Protein AF-K1RTL3-F1 (afdb_monomer)

Radius of gyration: 21.43 Å; Cα contacts (8 Å, |Δi|>4): 142; chains: 1; bounding box: 49×54×51 Å

Sequence (188 aa):
AVYAKKYGVEYDVSFSEQKPSTDTVAADMENKPFRDKGKLLFRPGGHGALIENLNDLDADVIFIKNIDNVVPDRLKEDTVTYKKLIAGVLVTLQKQVFEYLELLDGGKYTHAQLEEIIRFLQQTLCCRKLDIKDLEDADLVIYLRKKLNRPMRVCGMVKNVGEPGGGPFLAYNADGTVSLLNFGKFSD

Nearest PDB structures (foldseek):
  9bht-assembly1_B  TM=3.283E-01  e=6.687E+00  Ciona intestinalis

Solvent-accessible surface area (backbone atoms only — not comparable to full-atom values): 11930 Å² total; per-residue (Å²): 112,70,64,34,66,74,69,74,47,88,81,90,86,83,86,85,74,77,60,76,88,47,41,35,74,36,60,43,99,86,71,42,82,28,60,59,96,85,39,78,38,70,40,81,53,55,80,70,40,53,56,66,60,55,72,72,53,92,69,97,76,84,89,86,78,65,82,86,74,70,69,60,78,91,56,41,60,64,55,51,52,52,50,52,49,49,48,50,52,44,55,54,52,49,52,54,42,49,57,51,47,54,40,60,76,65,74,70,76,52,72,70,56,53,54,49,51,51,46,42,38,41,70,71,64,39,40,42,52,90,66,60,84,76,48,52,75,71,57,40,51,56,49,50,48,62,62,60,72,53,93,84,72,70,44,92,55,68,83,64,87,79,61,90,85,56,61,77,46,80,40,81,43,96,87,67,30,41,29,48,71,54,42,48,91,66,78,133

pLDDT: mean 84.28, std 13.19, range [24.83, 97.69]

Organism: NCBI:txid408170

InterPro domains:
  IPR025393 Domain of unknown function DUF4301 [PF14134] (3-180)
  IPR029044 Nucleotide-diphospho-sugar transferases [SSF53448] (10-136)

Mean predicted aligned error: 8.72 Å

Foldseek 3Di:
DVVCVVVVHDDDDDDDDQDQVQWDFDADPVRHRDDDPNHTDTDRNPPVSVVVVVVPDDDPDDDDDDPVPDDPPVCVVVVVVVVVVQVVLVVVLLVVLVVLLVCLVVVDDDPVSLVVLQCCCCPVQVKDAPCLVVDDPVRNSVVSNVSSPDDDDADAADPDPPDPPRDFDWDQDPVRMIGTPHHYDDDD

Secondary structure (DSSP, 8-state):
-HHHHHHT--------PPPGGGEEEPB-TTSSB-EETTEEPEEE-GGGGHHHHHHT---S------GGGPPPGGGHHHHHHHHHHHHHHHHHHHHHHHHHHHHHHTT---HHHHHHHHHIIIIIS-EE-TTGGGS-HHHHHHHHHHHHSS-------PPPSS-TT-S--EEE-TTS-EEESS------

Structure (mmCIF, N/CA/C/O backbone):
data_AF-K1RTL3-F1
#
_entry.id   AF-K1RTL3-F1
#
loop_
_atom_site.group_PDB
_atom_site.id
_atom_site.type_symbol
_atom_site.label_atom_id
_atom_site.label_alt_id
_atom_site.label_comp_id
_atom_site.label_asym_id
_atom_site.label_entity_id
_atom_site.label_seq_id
_atom_site.pdbx_PDB_ins_code
_atom_site.Cartn_x
_atom_site.Cartn_y
_atom_site.Cartn_z
_atom_site.occupancy
_atom_site.B_iso_or_equiv
_atom_site.auth_seq_id
_atom_site.auth_comp_id
_atom_site.auth_asym_id
_atom_site.auth_atom_id
_atom_site.pdbx_PDB_model_num
ATOM 1 N N . ALA A 1 1 ? -25.194 12.611 12.381 1.00 67.88 1 ALA A N 1
ATOM 2 C CA . ALA A 1 1 ? -25.912 13.779 11.816 1.00 67.88 1 ALA A CA 1
ATOM 3 C C . ALA A 1 1 ? -25.187 15.120 12.034 1.00 67.88 1 ALA A C 1
ATOM 5 O O . ALA A 1 1 ? -24.876 15.777 11.051 1.00 67.88 1 ALA A O 1
ATOM 6 N N . VAL A 1 2 ? -24.874 15.537 13.274 1.00 86.31 2 VAL A N 1
ATOM 7 C CA . VAL A 1 2 ? -24.283 16.874 13.552 1.00 86.31 2 VAL A CA 1
ATOM 8 C C . VAL A 1 2 ? -22.921 17.095 12.873 1.00 86.31 2 VAL A C 1
ATOM 10 O O . VAL A 1 2 ? -22.728 18.109 12.207 1.00 86.31 2 VAL A O 1
ATOM 13 N N . TYR A 1 3 ? -21.992 16.139 12.979 1.00 85.88 3 TYR A N 1
ATOM 14 C CA . TYR A 1 3 ? -20.658 16.269 12.375 1.00 85.88 3 TYR A CA 1
ATOM 15 C C . TYR A 1 3 ? -20.664 16.189 10.842 1.00 85.88 3 TYR A C 1
ATOM 17 O O . TYR A 1 3 ? -19.931 16.935 10.205 1.00 85.88 3 TYR A O 1
ATOM 25 N N . ALA A 1 4 ? -21.536 15.361 10.255 1.00 90.38 4 ALA A N 1
ATOM 26 C CA . ALA A 1 4 ? -21.692 15.240 8.800 1.00 90.38 4 ALA A CA 1
ATOM 27 C C . ALA A 1 4 ? -22.044 16.598 8.179 1.00 90.38 4 ALA A C 1
ATOM 29 O O . ALA A 1 4 ? -21.363 17.087 7.283 1.00 90.38 4 ALA A O 1
ATOM 30 N N . LYS A 1 5 ? -23.039 17.279 8.766 1.00 92.25 5 LYS A N 1
ATOM 31 C CA . LYS A 1 5 ? -23.442 18.629 8.357 1.00 92.25 5 LYS A CA 1
ATOM 32 C C . LYS A 1 5 ? -22.345 19.669 8.597 1.00 92.25 5 LYS A C 1
ATOM 34 O O . LYS A 1 5 ? -22.154 20.542 7.761 1.00 92.25 5 LYS A O 1
ATOM 39 N N . LYS A 1 6 ? -21.630 19.586 9.726 1.00 91.00 6 LYS A N 1
ATOM 40 C CA . LYS A 1 6 ? -20.542 20.519 10.066 1.00 91.00 6 LYS A CA 1
ATOM 41 C C . LYS A 1 6 ? -19.398 20.473 9.050 1.00 91.00 6 LYS A C 1
ATOM 43 O O . LYS A 1 6 ? -18.829 21.517 8.752 1.00 91.00 6 LYS A O 1
ATOM 48 N N . TYR A 1 7 ? -19.054 19.285 8.560 1.00 89.50 7 TYR A N 1
ATOM 49 C CA . TYR A 1 7 ? -17.916 19.088 7.659 1.00 89.50 7 TYR A CA 1
ATOM 50 C C . TYR A 1 7 ? -18.309 18.906 6.189 1.00 89.50 7 TYR A C 1
ATOM 52 O O . TYR A 1 7 ? -17.422 18.816 5.350 1.00 89.50 7 TYR A O 1
ATOM 60 N N . GLY A 1 8 ? -19.607 18.885 5.869 1.00 94.19 8 GLY A N 1
ATOM 61 C CA . GLY A 1 8 ? -20.090 18.727 4.496 1.00 94.19 8 GLY A CA 1
ATOM 62 C C . GLY A 1 8 ? -19.739 17.366 3.895 1.00 94.19 8 GLY A C 1
ATOM 63 O O . GLY A 1 8 ? -19.437 17.288 2.710 1.00 94.19 8 GLY A O 1
ATOM 64 N N . VAL A 1 9 ? -19.738 16.314 4.716 1.00 93.75 9 VAL A N 1
ATOM 65 C CA . VAL A 1 9 ? -19.386 14.951 4.299 1.00 93.75 9 VAL A CA 1
ATOM 66 C C . VAL A 1 9 ? -20.470 13.966 4.701 1.00 93.75 9 VAL A C 1
ATOM 68 O O . VAL A 1 9 ? -21.162 14.156 5.706 1.00 93.75 9 VAL A O 1
ATOM 71 N N . GLU A 1 10 ? -20.580 12.892 3.934 1.00 92.88 10 GLU A N 1
ATOM 72 C CA . GLU A 1 10 ? -21.335 11.707 4.308 1.00 92.88 10 GLU A CA 1
ATOM 73 C C . GLU A 1 10 ? -20.394 10.710 4.988 1.00 92.88 10 GLU A C 1
ATOM 75 O O . GLU A 1 10 ? -19.230 10.581 4.609 1.00 92.88 10 GLU A O 1
ATOM 80 N N . TYR A 1 11 ? -20.877 10.052 6.038 1.00 90.88 11 TYR A N 1
ATOM 81 C CA . TYR A 1 11 ? -20.117 9.022 6.734 1.00 90.88 11 TYR A CA 1
ATOM 82 C C . TYR A 1 11 ? -20.842 7.698 6.562 1.00 90.88 11 TYR A C 1
ATOM 84 O O . TYR A 1 11 ? -21.974 7.572 7.030 1.00 90.88 11 TYR A O 1
ATOM 92 N N . ASP A 1 12 ? -20.164 6.725 5.966 1.00 90.25 12 ASP A N 1
ATOM 93 C CA . ASP A 1 12 ? -20.533 5.322 6.086 1.00 90.25 12 ASP A CA 1
ATOM 94 C C . ASP A 1 12 ? -19.777 4.732 7.282 1.00 90.25 12 ASP A C 1
ATOM 96 O O . ASP A 1 12 ? -18.547 4.789 7.351 1.00 90.25 12 ASP A O 1
ATOM 100 N N . VAL A 1 13 ? -20.521 4.265 8.284 1.00 90.81 13 VAL A N 1
ATOM 101 C CA . VAL A 1 13 ? -19.962 3.740 9.530 1.00 90.81 13 VAL A CA 1
ATOM 102 C C . VAL A 1 13 ? -20.518 2.348 9.746 1.00 90.81 13 VAL A C 1
ATOM 104 O O . VAL A 1 13 ? -21.683 2.176 10.103 1.00 90.81 13 VAL A O 1
ATOM 107 N N . SER A 1 14 ? -19.647 1.365 9.584 1.00 91.00 14 SER A N 1
ATOM 108 C CA . SER A 1 14 ? -19.930 -0.040 9.826 1.00 91.00 14 SER A CA 1
ATOM 109 C C . SER A 1 14 ? -18.881 -0.639 10.762 1.00 91.00 14 SER A C 1
ATOM 111 O O . SER A 1 14 ? -17.839 -0.040 11.044 1.00 91.00 14 SER A O 1
ATOM 113 N N . PHE A 1 15 ? -19.185 -1.823 11.284 1.00 89.12 15 PHE A N 1
ATOM 114 C CA . PHE A 1 15 ? -18.238 -2.612 12.058 1.00 89.12 15 PHE A CA 1
ATOM 115 C C . PHE A 1 15 ? -17.732 -3.763 11.199 1.00 89.12 15 PHE A C 1
ATOM 117 O O . PHE A 1 15 ? -18.499 -4.384 10.466 1.00 89.12 15 PHE A O 1
ATOM 124 N N . SER A 1 16 ? -16.440 -4.050 11.321 1.00 86.44 16 SER A N 1
ATOM 125 C CA . SER A 1 16 ? -15.810 -5.216 10.717 1.00 86.44 16 SER A CA 1
ATOM 126 C C . SER A 1 16 ? -15.267 -6.083 11.845 1.00 86.44 16 SER A C 1
ATOM 128 O O . SER A 1 16 ? -14.464 -5.619 12.656 1.00 86.44 16 SER A O 1
ATOM 130 N N . GLU A 1 17 ? -15.753 -7.315 11.933 1.00 86.50 17 GLU A N 1
ATOM 131 C CA . GLU A 1 17 ? -15.288 -8.297 12.910 1.00 86.50 17 GLU A CA 1
ATOM 132 C C . GLU A 1 17 ? -14.266 -9.228 12.258 1.00 86.50 17 GLU A C 1
ATOM 134 O O . GLU A 1 17 ? -14.309 -9.487 11.052 1.00 86.50 17 GLU A O 1
ATOM 139 N N . GLN A 1 18 ? -13.330 -9.743 13.052 1.00 83.69 18 GLN A N 1
ATOM 140 C CA . GLN A 1 18 ? -12.388 -10.746 12.570 1.00 83.69 18 GLN A CA 1
ATOM 141 C C . GLN A 1 18 ? -13.152 -11.983 12.069 1.00 83.69 18 GLN A C 1
ATOM 143 O O . GLN A 1 18 ? -13.977 -12.547 12.789 1.00 83.69 18 GLN A O 1
ATOM 148 N N . LYS A 1 19 ? -12.850 -12.426 10.842 1.00 83.00 19 LYS A N 1
ATOM 149 C CA . LYS A 1 19 ? -13.475 -13.614 10.247 1.00 83.00 19 LYS A CA 1
ATOM 150 C C . LYS A 1 19 ? -13.096 -14.865 11.066 1.00 83.00 19 LYS A C 1
ATOM 152 O O . LYS A 1 19 ? -11.906 -15.124 11.217 1.00 83.00 19 LYS A O 1
ATOM 157 N N . PRO A 1 20 ? -14.046 -15.711 11.514 1.00 82.25 20 PRO A N 1
ATOM 158 C CA . PRO A 1 20 ? -13.723 -16.936 12.265 1.00 82.25 20 PRO A CA 1
ATOM 159 C C . PRO A 1 20 ? -12.800 -17.911 11.515 1.00 82.25 20 PRO A C 1
ATOM 161 O O . PRO A 1 20 ? -12.107 -18.723 12.120 1.00 82.25 20 PRO A O 1
ATOM 164 N N . SER A 1 21 ? -12.756 -17.831 10.181 1.00 79.38 21 SER A N 1
ATOM 165 C CA . SER A 1 21 ? -11.840 -18.615 9.344 1.00 79.38 21 SER A CA 1
ATOM 166 C C . SER A 1 21 ? -10.362 -18.278 9.558 1.00 79.38 21 SER A C 1
ATOM 168 O O . SER A 1 21 ? -9.509 -19.060 9.148 1.00 79.38 21 SER A O 1
ATOM 170 N N . THR A 1 22 ? -10.044 -17.135 10.172 1.00 79.69 22 THR A N 1
ATOM 171 C CA . THR A 1 22 ? -8.667 -16.756 10.520 1.00 79.69 22 THR A CA 1
ATOM 172 C C . THR A 1 22 ? -8.285 -17.178 11.937 1.00 79.69 22 THR A C 1
ATOM 174 O O . THR A 1 22 ? -7.215 -16.801 12.420 1.00 79.69 22 THR A O 1
ATOM 177 N N . ASP A 1 23 ? -9.147 -17.916 12.639 1.00 82.31 23 ASP A N 1
ATOM 178 C CA . ASP A 1 23 ? -8.828 -18.403 13.971 1.00 82.31 23 ASP A CA 1
ATOM 179 C C . ASP A 1 23 ? -7.760 -19.497 13.910 1.00 82.31 23 ASP A C 1
ATOM 181 O O . ASP A 1 23 ? -7.798 -20.421 13.094 1.00 82.31 23 ASP A O 1
ATOM 185 N N . THR A 1 24 ? -6.783 -19.395 14.803 1.00 82.75 24 THR A N 1
ATOM 186 C CA . THR A 1 24 ? -5.677 -20.339 14.903 1.00 82.75 24 THR A CA 1
ATOM 187 C C . THR A 1 24 ? -5.972 -21.389 15.962 1.00 82.75 24 THR A C 1
ATOM 189 O O . THR A 1 24 ? -6.620 -21.133 16.980 1.00 82.75 24 THR A O 1
ATOM 192 N N . VAL A 1 25 ? -5.493 -22.608 15.721 1.00 87.38 25 VAL A N 1
ATOM 193 C CA . VAL A 1 25 ? -5.588 -23.694 16.698 1.00 87.38 25 VAL A CA 1
ATOM 194 C C . VAL A 1 25 ? -4.698 -23.344 17.889 1.00 87.38 25 VAL A C 1
ATOM 196 O O . VAL A 1 25 ? -3.502 -23.110 17.721 1.00 87.38 25 VAL A O 1
ATOM 199 N N . ALA A 1 26 ? -5.276 -23.307 19.090 1.00 87.94 26 ALA A N 1
ATOM 200 C CA . ALA A 1 26 ? -4.503 -23.130 20.310 1.00 87.94 26 ALA A CA 1
ATOM 201 C C . ALA A 1 26 ? -3.566 -24.330 20.502 1.00 87.94 26 ALA A C 1
ATOM 203 O O . ALA A 1 26 ? -3.970 -25.469 20.269 1.00 87.94 26 ALA A O 1
ATOM 204 N N . ALA A 1 27 ? -2.335 -24.081 20.939 1.00 87.88 27 ALA A N 1
ATOM 205 C CA . ALA A 1 27 ? -1.376 -25.128 21.266 1.00 87.88 27 ALA A CA 1
ATOM 206 C C . ALA A 1 27 ? -1.224 -25.274 22.788 1.00 87.88 27 ALA A C 1
ATOM 208 O O . ALA A 1 27 ? -1.357 -24.290 23.520 1.00 87.88 27 ALA A O 1
ATOM 209 N N . ASP A 1 28 ? -0.977 -26.497 23.259 1.00 86.50 28 ASP A N 1
ATOM 210 C CA . ASP A 1 28 ? -0.518 -26.752 24.627 1.00 86.50 28 ASP A CA 1
ATOM 211 C C . ASP A 1 28 ? 0.981 -26.428 24.789 1.00 86.50 28 ASP A C 1
ATOM 213 O O . ASP A 1 28 ? 1.649 -25.970 23.856 1.00 86.50 28 ASP A O 1
ATOM 217 N N . MET A 1 29 ? 1.518 -26.635 25.994 1.00 89.50 29 MET A N 1
ATOM 218 C CA . MET A 1 29 ? 2.924 -26.340 26.308 1.00 89.50 29 MET A CA 1
ATOM 219 C C . MET A 1 29 ? 3.897 -27.247 25.536 1.00 89.50 29 MET A C 1
ATOM 221 O O . MET A 1 29 ? 5.070 -26.913 25.385 1.00 89.50 29 MET A O 1
ATOM 225 N N . GLU A 1 30 ? 3.407 -28.368 25.009 1.00 91.25 30 GLU A N 1
ATOM 226 C CA . GLU A 1 30 ? 4.126 -29.325 24.176 1.00 91.25 30 GLU A CA 1
ATOM 227 C C . GLU A 1 30 ? 3.967 -29.042 22.669 1.00 91.25 30 GLU A C 1
ATOM 229 O O . GLU A 1 30 ? 4.391 -29.855 21.840 1.00 91.25 30 GLU A O 1
ATOM 234 N N . ASN A 1 31 ? 3.383 -27.894 22.302 1.00 86.12 31 ASN A N 1
ATOM 235 C CA . ASN A 1 31 ? 3.107 -27.472 20.928 1.00 86.12 31 ASN A CA 1
ATOM 236 C C . ASN A 1 31 ? 2.177 -28.434 20.155 1.00 86.12 31 ASN A C 1
ATOM 238 O O . ASN A 1 31 ? 2.272 -28.570 18.931 1.00 86.12 31 ASN A O 1
ATOM 242 N N . LYS A 1 32 ? 1.276 -29.130 20.856 1.00 90.25 32 LYS A N 1
ATOM 243 C CA . LYS A 1 32 ? 0.232 -29.973 20.258 1.00 90.25 32 LYS A CA 1
ATOM 244 C C . LYS A 1 32 ? -1.113 -29.243 20.254 1.00 90.25 32 LYS A C 1
ATOM 246 O O . LYS A 1 32 ? -1.345 -28.383 21.100 1.00 90.25 32 LYS A O 1
ATOM 251 N N . PRO A 1 33 ? -2.033 -29.583 19.328 1.00 90.06 33 PRO A N 1
ATOM 252 C CA . PRO A 1 33 ? -3.365 -28.986 19.293 1.00 90.06 33 PRO A CA 1
ATOM 253 C C . PRO A 1 33 ? -4.107 -29.140 20.626 1.00 90.06 33 PRO A C 1
ATOM 255 O O . PRO A 1 33 ? -4.462 -30.254 21.025 1.00 90.06 33 PRO A O 1
ATOM 258 N N . PHE A 1 34 ? -4.380 -28.017 21.284 1.00 90.69 34 PHE A N 1
ATOM 259 C CA . PHE A 1 34 ? -5.095 -27.964 22.549 1.00 90.69 34 PHE A CA 1
ATOM 260 C C . PHE A 1 34 ? -6.558 -28.360 22.348 1.00 90.69 34 PHE A C 1
ATOM 262 O O . PHE A 1 34 ? -7.238 -27.911 21.415 1.00 90.69 34 PHE A O 1
ATOM 269 N N . ARG A 1 35 ? -7.061 -29.202 23.253 1.00 90.19 35 ARG A N 1
ATOM 270 C CA . ARG A 1 35 ? -8.443 -29.678 23.237 1.00 90.19 35 ARG A CA 1
ATOM 271 C C . ARG A 1 35 ? -9.131 -29.363 24.553 1.00 90.19 35 ARG A C 1
ATOM 273 O O . ARG A 1 35 ? -8.670 -29.793 25.602 1.00 90.19 35 ARG A O 1
ATOM 280 N N . ASP A 1 36 ? -10.279 -28.702 24.476 1.00 86.00 36 ASP A N 1
ATOM 281 C CA . ASP A 1 36 ? -11.193 -28.539 25.605 1.00 86.00 36 ASP A CA 1
ATOM 282 C C . ASP A 1 36 ? -12.384 -29.489 25.433 1.00 86.00 36 ASP A C 1
ATOM 284 O O . ASP A 1 36 ? -13.047 -29.500 24.392 1.00 86.00 36 ASP A O 1
ATOM 288 N N . LYS A 1 37 ? -12.626 -30.352 26.427 1.00 87.31 37 LYS A N 1
ATOM 289 C CA . LYS A 1 37 ? -13.691 -31.381 26.408 1.00 87.31 37 LYS A CA 1
ATOM 290 C C . LYS A 1 37 ? -13.738 -32.199 25.103 1.00 87.31 37 LYS A C 1
ATOM 292 O O . LYS A 1 37 ? -14.805 -32.517 24.582 1.00 87.31 37 LYS A O 1
ATOM 297 N N . GLY A 1 38 ? -12.565 -32.516 24.549 1.00 85.69 38 GLY A N 1
ATOM 298 C CA . GLY A 1 38 ? -12.406 -33.296 23.316 1.00 85.69 38 GLY A CA 1
ATOM 299 C C . GLY A 1 38 ? -12.508 -32.501 22.006 1.00 85.69 38 GLY A C 1
ATOM 300 O O . GLY A 1 38 ? -12.144 -33.032 20.954 1.00 85.69 38 GLY A O 1
ATOM 301 N N . LYS A 1 39 ? -12.921 -31.227 22.041 1.00 87.81 39 LYS A N 1
ATOM 302 C CA . LYS A 1 39 ? -12.977 -30.343 20.865 1.00 87.81 39 LYS A CA 1
ATOM 303 C C . LYS A 1 39 ? -11.713 -29.498 20.757 1.00 87.81 39 LYS A C 1
ATOM 305 O O . LYS A 1 39 ? -11.161 -29.090 21.770 1.00 87.81 39 LYS A O 1
ATOM 310 N N . LEU A 1 40 ? -11.264 -29.234 19.530 1.00 89.25 40 LEU A N 1
ATOM 311 C CA . LEU A 1 40 ? -10.165 -28.296 19.291 1.00 89.25 40 LEU A CA 1
ATOM 312 C C . LEU A 1 40 ? -10.574 -26.893 19.745 1.00 89.25 40 LEU A C 1
ATOM 314 O O . LEU A 1 40 ? -11.681 -26.447 19.439 1.00 89.25 40 LEU A O 1
ATOM 318 N N . LEU A 1 41 ? -9.679 -26.222 20.466 1.00 87.62 41 LEU A N 1
ATOM 319 C CA . LEU A 1 41 ? -9.867 -24.830 20.850 1.00 87.62 41 LEU A CA 1
ATOM 320 C C . LEU A 1 41 ? -9.231 -23.922 19.799 1.00 87.62 41 LEU A C 1
ATOM 322 O O . LEU A 1 41 ? -8.052 -24.061 19.475 1.00 87.62 41 LEU A O 1
ATOM 326 N N . PHE A 1 42 ? -10.014 -22.966 19.318 1.00 85.50 42 PHE A N 1
ATOM 327 C CA . PHE A 1 42 ? -9.572 -21.938 18.390 1.00 85.50 42 PHE A CA 1
ATOM 328 C C . PHE A 1 42 ? -9.451 -20.602 19.125 1.00 85.50 42 PHE A C 1
ATOM 330 O O . PHE A 1 42 ? -10.200 -20.320 20.066 1.00 85.50 42 PHE A O 1
ATOM 337 N N . ARG A 1 43 ? -8.465 -19.799 18.737 1.00 80.56 43 ARG A N 1
ATOM 338 C CA . ARG A 1 43 ? -8.243 -18.447 19.251 1.00 80.56 43 ARG A CA 1
ATOM 339 C C . ARG A 1 43 ? -8.149 -17.477 18.078 1.00 80.56 43 ARG A C 1
ATOM 341 O O . ARG A 1 43 ? -7.688 -17.878 17.012 1.00 80.56 43 ARG A O 1
ATOM 348 N N . PRO A 1 44 ? -8.507 -16.200 18.273 1.00 75.44 44 PRO A N 1
ATOM 349 C CA . PRO A 1 44 ? -8.303 -15.198 17.241 1.00 75.44 44 PRO A CA 1
ATOM 350 C C . PRO A 1 44 ? -6.833 -15.160 16.797 1.00 75.44 44 PRO A C 1
ATOM 352 O O . PRO A 1 44 ? -5.945 -14.981 17.631 1.00 75.44 44 PRO A O 1
ATOM 355 N N . GLY A 1 45 ? -6.574 -15.297 15.491 1.00 65.50 45 GLY A N 1
ATOM 356 C CA . GLY A 1 45 ? -5.236 -15.343 14.875 1.00 65.50 45 GLY A CA 1
ATOM 357 C C . GLY A 1 45 ? -4.367 -14.077 14.983 1.00 65.50 45 GLY A C 1
ATOM 358 O O . GLY A 1 45 ? -3.351 -13.965 14.297 1.00 65.50 45 GLY A O 1
ATOM 359 N N . GLY A 1 46 ? -4.726 -13.123 15.844 1.00 65.44 46 GLY A N 1
ATOM 360 C CA . GLY A 1 46 ? -4.006 -11.866 16.045 1.00 65.44 46 GLY A CA 1
ATOM 361 C C . GLY A 1 46 ? -4.157 -10.873 14.887 1.00 65.44 46 GLY A C 1
ATOM 362 O O . GLY A 1 46 ? -5.009 -11.015 14.016 1.00 65.44 46 GLY A O 1
ATOM 363 N N . HIS A 1 47 ? -3.302 -9.844 14.866 1.00 59.84 47 HIS A N 1
ATOM 364 C CA . HIS A 1 47 ? -3.401 -8.700 13.944 1.00 59.84 47 HIS A CA 1
ATOM 365 C C . HIS A 1 47 ? -3.358 -9.067 12.449 1.00 59.84 47 HIS A C 1
ATOM 367 O O . HIS A 1 47 ? -3.823 -8.285 11.625 1.00 59.84 47 HIS A O 1
ATOM 373 N N . GLY A 1 48 ? -2.822 -10.239 12.085 1.00 60.53 48 GLY A N 1
ATOM 374 C CA . GLY A 1 48 ? -2.803 -10.720 10.697 1.00 60.53 48 GLY A CA 1
ATOM 375 C C . GLY A 1 48 ? -4.198 -10.950 10.112 1.00 60.53 48 GLY A C 1
ATOM 376 O O . GLY A 1 48 ? -4.368 -10.848 8.900 1.00 60.53 48 GLY A O 1
ATOM 377 N N . ALA A 1 49 ? -5.204 -11.162 10.966 1.00 67.81 49 ALA A N 1
ATOM 378 C CA . ALA A 1 49 ? -6.597 -11.282 10.553 1.00 67.81 49 ALA A CA 1
ATOM 379 C C . ALA A 1 49 ? -7.140 -10.013 9.877 1.00 67.81 49 ALA A C 1
ATOM 381 O O . ALA A 1 49 ? -8.022 -10.107 9.031 1.00 67.81 49 ALA A O 1
ATOM 382 N N . LEU A 1 50 ? -6.559 -8.842 10.175 1.00 80.31 50 LEU A N 1
ATOM 383 C CA . LEU A 1 50 ? -6.952 -7.571 9.568 1.00 80.31 50 LEU A CA 1
ATOM 384 C C . LEU A 1 50 ? -6.786 -7.574 8.042 1.00 80.31 50 LEU A C 1
ATOM 386 O O . LEU A 1 50 ? -7.527 -6.876 7.365 1.00 80.31 50 LEU A O 1
ATOM 390 N N . ILE A 1 51 ? -5.841 -8.346 7.490 1.00 80.56 51 ILE A N 1
ATOM 391 C CA . ILE A 1 51 ? -5.590 -8.387 6.039 1.00 80.56 51 ILE A CA 1
ATOM 392 C C . ILE A 1 51 ? -6.846 -8.830 5.284 1.00 80.56 51 ILE A C 1
ATOM 394 O O . ILE A 1 51 ? -7.209 -8.213 4.287 1.00 80.56 51 ILE A O 1
ATOM 398 N N . GLU A 1 52 ? -7.539 -9.849 5.789 1.00 82.69 52 GLU A N 1
ATOM 399 C CA . GLU A 1 52 ? -8.771 -10.347 5.177 1.00 82.69 52 GLU A CA 1
ATOM 400 C C . GLU A 1 52 ? -9.892 -9.309 5.215 1.00 82.69 52 GLU A C 1
ATOM 402 O O . GLU A 1 52 ? -10.657 -9.203 4.263 1.00 82.69 52 GLU A O 1
ATOM 407 N N . ASN A 1 53 ? -9.978 -8.527 6.291 1.00 87.00 53 ASN A N 1
ATOM 408 C CA . ASN A 1 53 ? -10.939 -7.434 6.402 1.00 87.00 53 ASN A CA 1
ATOM 409 C C . ASN A 1 53 ? -10.578 -6.264 5.473 1.00 87.00 53 ASN A C 1
ATOM 411 O O . ASN A 1 53 ? -11.470 -5.642 4.910 1.00 87.00 53 ASN A O 1
ATOM 415 N N . LEU A 1 54 ? -9.285 -5.964 5.296 1.00 88.12 54 LEU A N 1
ATOM 416 C CA . LEU A 1 54 ? -8.821 -4.916 4.381 1.00 88.12 54 LEU A CA 1
ATOM 417 C C . LEU A 1 54 ? -9.089 -5.274 2.917 1.00 88.12 54 LEU A C 1
ATOM 419 O O . LEU A 1 54 ? -9.416 -4.384 2.142 1.00 88.12 54 LEU A O 1
ATOM 423 N N . ASN A 1 55 ? -8.976 -6.553 2.549 1.00 86.06 55 ASN A N 1
ATOM 424 C CA . ASN A 1 55 ? -9.265 -7.026 1.193 1.00 86.06 55 ASN A CA 1
ATOM 425 C C . ASN A 1 55 ? -10.749 -6.897 0.809 1.00 86.06 55 ASN A C 1
ATOM 427 O O . ASN A 1 55 ? -11.055 -6.854 -0.378 1.00 86.06 55 ASN A O 1
ATOM 431 N N . ASP A 1 56 ? -11.657 -6.833 1.789 1.00 88.19 56 ASP A N 1
ATOM 432 C CA . ASP A 1 56 ? -13.092 -6.639 1.547 1.00 88.19 56 ASP A CA 1
ATOM 433 C C . ASP A 1 56 ? -13.467 -5.153 1.357 1.00 88.19 56 ASP A C 1
ATOM 435 O O . ASP A 1 56 ? -14.613 -4.847 1.026 1.00 88.19 56 ASP A O 1
ATOM 439 N N . LEU A 1 57 ? -12.536 -4.221 1.604 1.00 88.31 57 LEU A N 1
ATOM 440 C CA . LEU A 1 57 ? -12.783 -2.786 1.473 1.00 88.31 57 LEU A CA 1
ATOM 441 C C . LEU A 1 57 ? -12.543 -2.319 0.037 1.00 88.31 57 LEU A C 1
ATOM 443 O O . LEU A 1 57 ? -11.454 -2.490 -0.508 1.00 88.31 57 LEU A O 1
ATOM 447 N N . ASP A 1 58 ? -13.535 -1.638 -0.529 1.00 90.50 58 ASP A N 1
ATOM 448 C CA . ASP A 1 58 ? -13.403 -0.916 -1.795 1.00 90.50 58 ASP A CA 1
ATOM 449 C C . ASP A 1 58 ? -13.018 0.544 -1.515 1.00 90.50 58 ASP A C 1
ATOM 451 O O . ASP A 1 58 ? -13.869 1.397 -1.250 1.00 90.50 58 ASP A O 1
ATOM 455 N N . ALA A 1 59 ? -11.712 0.811 -1.446 1.00 89.31 59 ALA A N 1
ATOM 456 C CA . ALA A 1 59 ? -11.182 2.139 -1.151 1.00 89.31 59 ALA A CA 1
ATOM 457 C C . ALA A 1 59 ? -9.786 2.358 -1.752 1.00 89.31 59 ALA A C 1
ATOM 459 O O . ALA A 1 59 ? -8.920 1.488 -1.673 1.00 89.31 59 ALA A O 1
ATOM 460 N N . ASP A 1 60 ? -9.528 3.575 -2.240 1.00 88.88 60 ASP A N 1
ATOM 461 C CA . ASP A 1 60 ? -8.215 3.960 -2.782 1.00 88.88 60 ASP A CA 1
ATOM 462 C C . ASP A 1 60 ? -7.155 4.180 -1.690 1.00 88.88 60 ASP A C 1
ATOM 464 O O . ASP A 1 60 ? -5.970 3.894 -1.872 1.00 88.88 60 ASP A O 1
ATOM 468 N N . VAL A 1 61 ? -7.572 4.733 -0.544 1.00 91.62 61 VAL A N 1
ATOM 469 C CA . VAL A 1 61 ? -6.690 5.093 0.575 1.00 91.62 61 VAL A CA 1
ATOM 470 C C . VAL A 1 61 ? -7.332 4.690 1.893 1.00 91.62 61 VAL A C 1
ATOM 472 O O . VAL A 1 61 ? -8.425 5.137 2.235 1.00 91.62 61 VAL A O 1
ATOM 475 N N . ILE A 1 62 ? -6.600 3.903 2.683 1.00 91.94 62 ILE A N 1
ATOM 476 C CA . ILE A 1 62 ? -7.061 3.401 3.979 1.00 91.94 62 ILE A CA 1
ATOM 477 C C . ILE A 1 62 ? -6.172 3.961 5.092 1.00 91.94 62 ILE A C 1
ATOM 479 O O . ILE A 1 62 ? -4.957 3.763 5.107 1.00 91.94 62 ILE A O 1
ATOM 483 N N . PHE A 1 63 ? -6.786 4.631 6.070 1.00 91.31 63 PHE A N 1
ATOM 484 C CA . PHE A 1 63 ? -6.108 5.048 7.299 1.00 91.31 63 PHE A CA 1
ATOM 485 C C . PHE A 1 63 ? -6.361 4.036 8.415 1.00 91.31 63 PHE A C 1
ATOM 487 O O . PHE A 1 63 ? -7.480 3.917 8.907 1.00 91.31 63 PHE A O 1
ATOM 494 N N . ILE A 1 64 ? -5.304 3.369 8.875 1.00 88.56 64 ILE A N 1
ATOM 495 C CA . ILE A 1 64 ? -5.371 2.400 9.976 1.00 88.56 64 ILE A CA 1
ATOM 496 C C 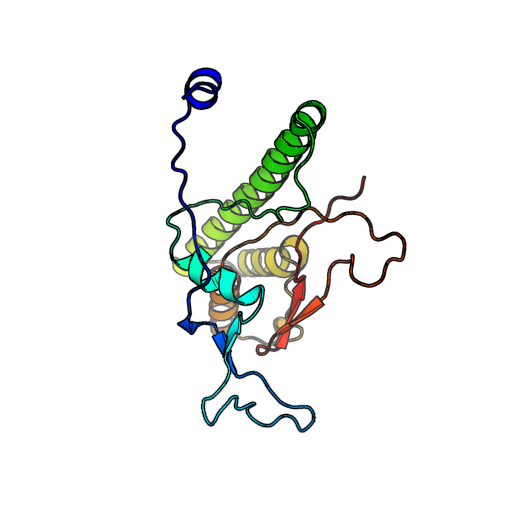. ILE A 1 64 ? -4.854 3.054 11.257 1.00 88.56 64 ILE A C 1
ATOM 498 O O . ILE A 1 64 ? -3.814 3.716 11.258 1.00 88.56 64 ILE A O 1
ATOM 502 N N . LYS A 1 65 ? -5.582 2.883 12.362 1.00 84.94 65 LYS A N 1
ATOM 503 C CA . LYS A 1 65 ? -5.205 3.424 13.668 1.00 84.94 65 LYS A CA 1
ATOM 504 C C . LYS A 1 65 ? -5.667 2.497 14.787 1.00 84.94 65 LYS A C 1
ATOM 506 O O . LYS A 1 65 ? -6.813 2.063 14.783 1.00 84.94 65 LYS A O 1
ATOM 511 N N . ASN A 1 66 ? -4.802 2.273 15.771 1.00 81.56 66 ASN A N 1
ATOM 512 C CA . ASN A 1 66 ? -5.174 1.550 16.985 1.00 81.56 66 ASN A CA 1
ATOM 513 C C . ASN A 1 66 ? -6.144 2.378 17.836 1.00 81.56 66 ASN A C 1
ATOM 515 O O . ASN A 1 66 ? -6.051 3.612 17.879 1.00 81.56 66 ASN A O 1
ATOM 519 N N . ILE A 1 67 ? -7.037 1.690 18.547 1.00 80.94 67 ILE A N 1
ATOM 520 C CA . ILE A 1 67 ? -8.040 2.319 19.414 1.00 80.94 67 ILE A CA 1
ATOM 521 C C . ILE A 1 67 ? -7.401 3.134 20.548 1.00 80.94 67 ILE A C 1
ATOM 523 O O . ILE A 1 67 ? -7.901 4.202 20.894 1.00 80.94 67 ILE A O 1
ATOM 527 N N . ASP A 1 68 ? -6.233 2.709 21.031 1.00 78.38 68 ASP A N 1
ATOM 528 C CA . ASP A 1 68 ? -5.504 3.383 22.114 1.00 78.38 68 ASP A CA 1
ATOM 529 C C . ASP A 1 68 ? -4.890 4.720 21.685 1.00 78.38 68 ASP A C 1
ATOM 531 O O . ASP A 1 68 ? -4.543 5.554 22.514 1.00 78.38 68 ASP A O 1
ATOM 535 N N . ASN A 1 69 ? -4.761 4.964 20.378 1.00 71.31 69 ASN A N 1
ATOM 536 C CA . ASN A 1 69 ? -4.118 6.169 19.861 1.00 71.31 69 ASN A CA 1
ATOM 537 C C . ASN A 1 69 ? -5.118 7.343 19.713 1.00 71.31 69 ASN A C 1
ATOM 539 O O . ASN A 1 69 ? -4.837 8.334 19.043 1.00 71.31 69 ASN A O 1
ATOM 543 N N . VAL A 1 70 ? -6.341 7.258 20.249 1.00 78.50 70 VAL A N 1
ATOM 544 C CA . VAL A 1 70 ? -7.353 8.331 20.157 1.00 78.50 70 VAL A CA 1
ATOM 545 C C . VAL A 1 70 ? -6.996 9.509 21.072 1.00 78.50 70 VAL A C 1
ATOM 547 O O . VAL A 1 70 ? -6.853 9.353 22.277 1.00 78.50 70 VAL A O 1
ATOM 550 N N . VAL A 1 71 ? -6.877 10.707 20.486 1.00 80.06 71 VAL A N 1
ATOM 551 C CA . VAL A 1 71 ? -6.517 11.942 21.202 1.00 80.06 71 VAL A CA 1
ATOM 552 C C . VAL A 1 71 ? -7.748 12.824 21.466 1.00 80.06 71 VAL A C 1
ATOM 554 O O . VAL A 1 71 ? -8.701 12.784 20.675 1.00 80.06 71 VAL A O 1
ATOM 557 N N . PRO A 1 72 ? -7.737 13.654 22.529 1.00 83.12 72 PRO A N 1
ATOM 558 C CA . PRO A 1 72 ? -8.781 14.648 22.780 1.00 83.12 72 PRO A CA 1
ATOM 559 C C . PRO A 1 72 ? -8.957 15.632 21.617 1.00 83.12 72 PRO A C 1
ATOM 561 O O . PRO A 1 72 ? -8.004 15.911 20.891 1.00 83.12 72 PRO A O 1
ATOM 564 N N . ASP A 1 73 ? -10.149 16.225 21.490 1.00 80.25 73 ASP A N 1
ATOM 565 C CA . ASP A 1 73 ? -10.515 17.117 20.375 1.00 80.25 73 ASP A CA 1
ATOM 566 C C . ASP A 1 73 ? -9.502 18.236 20.109 1.00 80.25 73 ASP A C 1
ATOM 568 O O . ASP A 1 73 ? -9.168 18.494 18.955 1.00 80.25 73 ASP A O 1
ATOM 572 N N . ARG A 1 74 ? -8.944 18.834 21.169 1.00 83.06 74 ARG A N 1
ATOM 573 C CA . ARG A 1 74 ? -7.936 19.904 21.071 1.00 83.06 74 ARG A CA 1
ATOM 574 C C . ARG A 1 74 ? -6.633 19.493 20.369 1.00 83.06 74 ARG A C 1
ATOM 576 O O . ARG A 1 74 ? -5.908 20.365 19.925 1.00 83.06 74 ARG A O 1
ATOM 583 N N . LEU A 1 75 ? -6.321 18.194 20.303 1.00 82.12 75 LEU A N 1
ATOM 584 C CA . LEU A 1 75 ? -5.107 17.647 19.672 1.00 82.12 75 LEU A CA 1
ATOM 585 C C . LEU A 1 75 ? -5.401 16.986 18.313 1.00 82.12 75 LEU A C 1
ATOM 587 O O . LEU A 1 75 ? -4.511 16.416 17.676 1.00 82.12 75 LEU A O 1
ATOM 591 N N . LYS A 1 76 ? -6.662 17.013 17.855 1.00 84.88 76 LYS A N 1
ATOM 592 C CA . LYS A 1 76 ? -7.042 16.397 16.578 1.00 84.88 76 LYS A CA 1
ATOM 593 C C . LYS A 1 76 ? -6.486 17.157 15.381 1.00 84.88 76 LYS A C 1
ATOM 595 O O . LYS A 1 76 ? -6.245 16.521 14.360 1.00 84.88 76 LYS A O 1
ATOM 600 N N . GLU A 1 77 ? -6.287 18.468 15.492 1.00 87.56 77 GLU 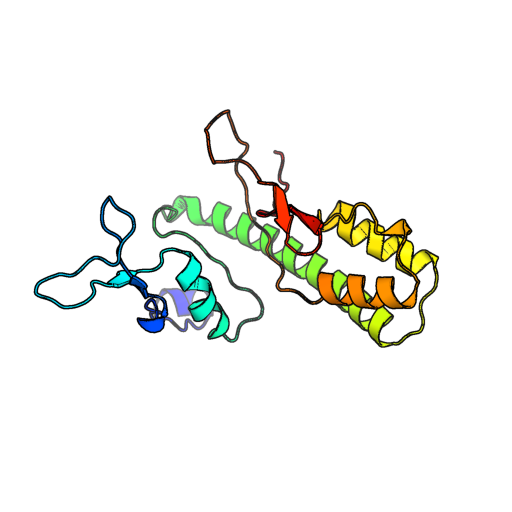A N 1
ATOM 601 C CA . GLU A 1 77 ? -5.806 19.300 14.386 1.00 87.56 77 GLU A CA 1
ATOM 602 C C . GLU A 1 77 ? -4.434 18.835 13.884 1.00 87.56 77 GLU A C 1
ATOM 604 O O . GLU A 1 77 ? -4.306 18.490 12.710 1.00 87.56 77 GLU A O 1
ATOM 609 N N . ASP A 1 78 ? -3.465 18.667 14.786 1.00 86.56 78 ASP A N 1
ATOM 610 C CA . ASP A 1 78 ? -2.140 18.134 14.444 1.00 86.56 78 ASP A CA 1
ATOM 611 C C . ASP A 1 78 ? -2.242 16.745 13.806 1.00 86.56 78 ASP A C 1
ATOM 613 O O . ASP A 1 78 ? -1.643 16.470 12.765 1.00 86.56 78 ASP A O 1
ATOM 617 N N . THR A 1 79 ? -3.084 15.874 14.374 1.00 86.81 79 THR A N 1
ATOM 618 C CA . THR A 1 79 ? -3.319 14.529 13.826 1.00 86.81 79 THR A CA 1
ATOM 619 C C . THR A 1 79 ? -3.861 14.590 12.393 1.00 86.81 79 THR A C 1
ATOM 621 O O . THR A 1 79 ? -3.475 13.779 11.553 1.00 86.81 79 THR A O 1
ATOM 624 N N . VAL A 1 80 ? -4.765 15.527 12.092 1.00 89.38 80 VAL A N 1
ATOM 625 C CA . VAL A 1 80 ? -5.317 15.718 10.743 1.00 89.38 80 VAL A CA 1
ATOM 626 C C . VAL A 1 80 ? -4.239 16.226 9.787 1.00 89.38 80 VAL A C 1
ATOM 628 O O . VAL A 1 80 ? -4.133 15.703 8.678 1.00 89.38 80 VAL A O 1
ATOM 631 N N . THR A 1 81 ? -3.421 17.189 10.212 1.00 91.75 81 THR A N 1
ATOM 632 C CA . THR A 1 81 ? -2.316 17.733 9.411 1.00 91.75 81 THR A CA 1
ATOM 633 C C . THR A 1 81 ? -1.327 16.640 9.012 1.00 91.75 81 THR A C 1
ATOM 635 O O . THR A 1 81 ? -1.066 16.454 7.822 1.00 91.75 81 THR A O 1
ATOM 638 N N . TYR A 1 82 ? -0.854 15.835 9.966 1.00 89.25 82 TYR A N 1
ATOM 639 C CA . TYR A 1 82 ? 0.084 14.748 9.667 1.00 89.25 82 TYR A CA 1
ATOM 640 C C . TYR A 1 82 ? -0.542 13.620 8.843 1.00 89.25 82 TYR A C 1
ATOM 642 O O . TYR A 1 82 ? 0.124 13.062 7.973 1.00 89.25 82 TYR A O 1
ATOM 650 N N . LYS A 1 83 ? -1.830 13.309 9.040 1.00 90.62 83 LYS A N 1
ATOM 651 C CA . LYS A 1 83 ? -2.542 12.357 8.171 1.00 90.62 83 LYS A CA 1
ATOM 652 C C . LYS A 1 83 ? -2.581 12.831 6.722 1.00 90.62 83 LYS A C 1
ATOM 654 O O . LYS A 1 83 ? -2.308 12.035 5.829 1.00 90.62 83 LYS A O 1
ATOM 659 N N . LYS A 1 84 ? -2.885 14.111 6.487 1.00 92.81 84 LYS A N 1
ATOM 660 C CA . LYS A 1 84 ? -2.865 14.700 5.140 1.00 92.81 84 LYS A CA 1
ATOM 661 C C . LYS A 1 84 ? -1.466 14.663 4.536 1.00 92.81 84 LYS A C 1
ATOM 663 O O . LYS A 1 84 ? -1.331 14.331 3.365 1.00 92.81 84 LYS A O 1
ATOM 668 N N . LEU A 1 85 ? -0.438 14.950 5.332 1.00 93.19 85 LEU A N 1
ATOM 669 C CA . LEU A 1 85 ? 0.951 14.902 4.885 1.00 93.19 85 LEU A CA 1
ATOM 670 C C . LEU A 1 85 ? 1.354 13.483 4.460 1.00 93.19 85 LEU A C 1
ATOM 672 O O . LEU A 1 85 ? 1.822 13.289 3.342 1.00 93.19 85 LEU A O 1
ATOM 676 N N . ILE A 1 86 ? 1.117 12.484 5.315 1.00 92.44 86 ILE A N 1
ATOM 677 C CA . ILE A 1 86 ? 1.421 11.074 5.022 1.00 92.44 86 ILE A CA 1
ATOM 678 C C . ILE A 1 86 ? 0.636 10.583 3.800 1.00 92.44 86 ILE A C 1
ATOM 680 O O . ILE A 1 86 ? 1.199 9.902 2.947 1.00 92.44 86 ILE A O 1
ATOM 684 N N . ALA A 1 87 ? -0.639 10.958 3.679 1.00 93.62 87 ALA A N 1
ATOM 685 C CA . ALA A 1 87 ? -1.441 10.633 2.504 1.00 93.62 87 ALA A CA 1
ATOM 686 C C . ALA A 1 87 ? -0.916 11.313 1.234 1.00 93.62 87 ALA A C 1
ATOM 688 O O . ALA A 1 87 ? -0.877 10.684 0.184 1.00 93.62 87 ALA A O 1
ATOM 689 N N . GLY A 1 88 ? -0.448 12.560 1.325 1.00 95.25 88 GLY A N 1
ATOM 690 C CA . GLY A 1 88 ? 0.207 13.248 0.215 1.00 95.25 88 GLY A CA 1
ATOM 691 C C . GLY A 1 88 ? 1.464 12.516 -0.255 1.00 95.25 88 GLY A C 1
ATOM 692 O O . GLY A 1 88 ? 1.649 12.328 -1.457 1.00 95.25 88 GLY A O 1
ATOM 693 N N . VAL A 1 89 ? 2.287 12.030 0.680 1.00 93.88 89 VAL A N 1
ATOM 694 C CA . VAL A 1 89 ? 3.447 11.182 0.362 1.00 93.88 89 VAL A CA 1
ATOM 695 C C . VAL A 1 89 ? 3.005 9.883 -0.314 1.00 93.88 89 VAL A C 1
ATOM 697 O O . VAL A 1 89 ? 3.546 9.541 -1.361 1.00 93.88 89 VAL A O 1
ATOM 700 N N . LEU A 1 90 ? 2.002 9.191 0.239 1.00 94.50 90 LEU A N 1
ATOM 701 C CA . LEU A 1 90 ? 1.459 7.954 -0.330 1.00 94.50 90 LEU A CA 1
ATOM 702 C C . LEU A 1 90 ? 0.985 8.157 -1.775 1.00 94.50 90 LEU A C 1
ATOM 704 O O . LEU A 1 90 ? 1.441 7.447 -2.664 1.00 94.50 90 LEU A O 1
ATOM 708 N N . VAL A 1 91 ? 0.121 9.146 -2.018 1.00 95.19 91 VAL A N 1
ATOM 709 C CA . VAL A 1 91 ? -0.453 9.425 -3.346 1.00 95.19 91 VAL A CA 1
ATOM 710 C C . VAL A 1 91 ? 0.628 9.845 -4.343 1.00 95.19 91 VAL A C 1
ATOM 712 O O . VAL A 1 91 ? 0.604 9.418 -5.494 1.00 95.19 91 VAL A O 1
ATOM 715 N N . THR A 1 92 ? 1.613 10.638 -3.910 1.00 95.81 92 THR A N 1
ATOM 716 C CA . THR A 1 92 ? 2.728 11.055 -4.776 1.00 95.81 92 THR A CA 1
ATOM 717 C C . THR A 1 92 ? 3.558 9.856 -5.229 1.00 95.81 92 THR A C 1
ATOM 719 O O . THR A 1 92 ? 3.831 9.700 -6.418 1.00 95.81 92 THR A O 1
ATOM 722 N N . LEU A 1 93 ? 3.930 8.982 -4.291 1.00 95.50 93 LEU A N 1
ATOM 723 C CA . LEU A 1 93 ? 4.709 7.783 -4.594 1.00 95.50 93 LEU A CA 1
ATOM 724 C C . LEU A 1 93 ? 3.903 6.774 -5.418 1.00 95.50 93 LEU A C 1
ATOM 726 O O . LEU A 1 93 ? 4.449 6.169 -6.335 1.00 95.50 93 LEU A O 1
ATOM 730 N N . GLN A 1 94 ? 2.613 6.604 -5.120 1.00 95.06 94 GLN A N 1
ATOM 731 C CA . GLN A 1 94 ? 1.715 5.733 -5.878 1.00 95.06 94 GLN A CA 1
ATOM 732 C C . GLN A 1 94 ? 1.599 6.191 -7.335 1.00 95.06 94 GLN A C 1
ATOM 734 O O . GLN A 1 94 ? 1.722 5.370 -8.240 1.00 95.06 94 GLN A O 1
ATOM 739 N N . LYS A 1 95 ? 1.426 7.495 -7.573 1.00 96.38 95 LYS A N 1
ATOM 740 C CA . LYS A 1 95 ? 1.377 8.046 -8.930 1.00 96.38 95 LYS A CA 1
ATOM 741 C C . LYS A 1 95 ? 2.657 7.733 -9.709 1.00 96.38 95 LYS A C 1
ATOM 743 O O . LYS A 1 95 ? 2.581 7.243 -10.828 1.00 96.38 95 LYS A O 1
ATOM 748 N N . GLN A 1 96 ? 3.818 7.939 -9.090 1.00 96.81 96 GLN A N 1
ATOM 749 C CA . GLN A 1 96 ? 5.108 7.617 -9.705 1.00 96.81 96 GLN A CA 1
ATOM 750 C C . GLN A 1 96 ? 5.252 6.110 -9.993 1.00 96.81 96 GLN A C 1
ATOM 752 O O . GLN A 1 96 ? 5.746 5.717 -11.046 1.00 96.81 96 GLN A O 1
ATOM 757 N N . VAL A 1 97 ? 4.770 5.248 -9.091 1.00 97.00 97 VAL A N 1
ATOM 758 C CA . VAL A 1 97 ? 4.709 3.795 -9.318 1.00 97.00 97 VAL A CA 1
ATOM 759 C C . VAL A 1 97 ? 3.840 3.448 -10.528 1.00 97.00 97 VAL A C 1
ATOM 761 O O . VAL A 1 97 ? 4.239 2.598 -11.322 1.00 97.00 97 VAL A O 1
ATOM 764 N N . PHE A 1 98 ? 2.680 4.087 -10.686 1.00 96.75 98 PHE A N 1
ATOM 765 C CA . PHE A 1 98 ? 1.788 3.844 -11.821 1.00 96.75 98 PHE A CA 1
ATOM 766 C C . PHE A 1 98 ? 2.411 4.282 -13.147 1.00 96.75 98 PHE A C 1
ATOM 768 O O . PHE A 1 98 ? 2.387 3.503 -14.095 1.00 96.75 98 PHE A O 1
ATOM 775 N N . GLU A 1 99 ? 3.068 5.442 -13.191 1.00 97.69 99 GLU A N 1
ATOM 776 C CA . GLU A 1 99 ? 3.811 5.899 -14.376 1.00 97.69 99 GLU A CA 1
ATOM 777 C C . GLU A 1 99 ? 4.900 4.888 -14.787 1.00 97.69 99 GLU A C 1
ATOM 779 O O . GLU A 1 99 ? 5.059 4.571 -15.968 1.00 97.69 99 GLU A O 1
ATOM 784 N N . TYR A 1 100 ? 5.619 4.308 -13.819 1.00 97.62 100 TYR A N 1
ATOM 785 C CA . TYR A 1 100 ? 6.596 3.254 -14.103 1.00 97.62 100 TYR A CA 1
ATOM 786 C C . TYR A 1 100 ? 5.955 1.941 -14.555 1.00 97.62 100 TYR A C 1
ATOM 788 O O . TYR A 1 100 ? 6.495 1.285 -15.443 1.00 97.62 100 TYR A O 1
ATOM 796 N N . LEU A 1 101 ? 4.823 1.538 -13.974 1.00 97.25 101 LEU A N 1
ATOM 797 C CA . LEU A 1 101 ? 4.108 0.336 -14.408 1.00 97.25 101 LEU A CA 1
ATOM 798 C C . LEU A 1 101 ? 3.602 0.476 -15.847 1.00 97.25 101 LEU A C 1
ATOM 800 O O . LEU A 1 101 ? 3.807 -0.441 -16.635 1.00 97.25 101 LEU A O 1
ATOM 804 N N . GLU A 1 102 ? 3.031 1.626 -16.210 1.00 97.25 102 GLU A N 1
ATOM 805 C CA . GLU A 1 102 ? 2.607 1.919 -17.584 1.00 97.25 102 GLU A CA 1
ATOM 806 C C . GLU A 1 102 ? 3.784 1.867 -18.568 1.00 97.25 102 GLU A C 1
ATOM 808 O O . GLU A 1 102 ? 3.673 1.278 -19.645 1.00 97.25 102 GLU A O 1
ATOM 813 N N . LEU A 1 103 ? 4.938 2.428 -18.187 1.00 96.44 103 LEU A N 1
ATOM 814 C CA . LEU A 1 103 ? 6.157 2.378 -18.995 1.00 96.44 103 LEU A CA 1
ATOM 815 C C . LEU A 1 103 ? 6.642 0.936 -19.227 1.00 96.44 103 LEU A C 1
ATOM 817 O O . LEU A 1 103 ? 6.997 0.579 -20.354 1.00 96.44 103 LEU A O 1
ATOM 821 N N . LEU A 1 104 ? 6.667 0.114 -18.172 1.00 95.69 104 LEU A N 1
ATOM 822 C CA . LEU A 1 104 ? 7.088 -1.288 -18.255 1.00 95.69 104 LEU A CA 1
ATOM 823 C C . LEU A 1 104 ? 6.095 -2.126 -19.073 1.00 95.69 104 LEU A C 1
ATOM 825 O O . LEU A 1 104 ? 6.519 -2.894 -19.936 1.00 95.69 104 LEU A O 1
ATOM 829 N N . ASP A 1 105 ? 4.790 -1.942 -18.855 1.00 94.31 105 ASP A N 1
ATOM 830 C CA . ASP A 1 105 ? 3.726 -2.655 -19.574 1.00 94.31 105 ASP A CA 1
ATOM 831 C C . ASP A 1 105 ? 3.671 -2.257 -21.060 1.00 94.31 105 ASP A C 1
ATOM 833 O O . ASP A 1 105 ? 3.321 -3.074 -21.914 1.00 94.31 105 ASP A O 1
ATOM 837 N N . GLY A 1 106 ? 4.088 -1.034 -21.401 1.00 93.44 106 GLY A N 1
ATOM 838 C CA . GLY A 1 106 ? 4.229 -0.578 -22.784 1.00 93.44 106 GLY A CA 1
ATOM 839 C C . GLY A 1 106 ? 5.390 -1.220 -23.557 1.00 93.44 106 GLY A C 1
ATOM 840 O O . GLY A 1 106 ? 5.452 -1.082 -24.781 1.00 93.44 106 GLY A O 1
ATOM 841 N N . GLY A 1 107 ? 6.328 -1.892 -22.875 1.00 91.81 107 GLY A N 1
ATOM 842 C CA . GLY A 1 107 ? 7.461 -2.604 -23.485 1.00 91.81 107 GLY A CA 1
ATOM 843 C C . GLY A 1 107 ? 8.499 -1.714 -24.185 1.00 91.81 107 GLY A C 1
ATOM 844 O O . GLY A 1 107 ? 9.413 -2.223 -24.832 1.00 91.81 107 GLY A O 1
ATOM 845 N N . LYS A 1 108 ? 8.363 -0.385 -24.094 1.00 91.50 108 LYS A N 1
ATOM 846 C CA . LYS A 1 108 ? 9.240 0.603 -24.737 1.00 91.50 108 LYS A CA 1
ATOM 847 C C . LYS A 1 108 ? 9.928 1.451 -23.676 1.00 91.50 108 LYS A C 1
ATOM 849 O O . LYS A 1 108 ? 9.463 2.536 -23.341 1.00 91.50 108 LYS A O 1
ATOM 854 N N . TYR A 1 109 ? 11.051 0.956 -23.178 1.00 93.38 109 TYR A N 1
ATOM 855 C CA . TYR A 1 109 ? 11.869 1.626 -22.173 1.00 93.38 109 TYR A CA 1
ATOM 856 C C . TYR A 1 109 ? 13.344 1.595 -22.567 1.00 93.38 109 TYR A C 1
ATOM 858 O O . TYR A 1 109 ? 13.815 0.723 -23.295 1.00 93.38 109 TYR A O 1
ATOM 866 N N . THR A 1 110 ? 14.079 2.581 -22.076 1.00 93.62 110 THR A N 1
ATOM 867 C CA . THR A 1 110 ? 15.530 2.680 -22.215 1.00 93.62 110 THR A CA 1
ATOM 868 C C . THR A 1 110 ? 16.220 2.089 -20.991 1.00 93.62 110 THR A C 1
ATOM 870 O O . THR A 1 110 ? 15.642 2.025 -19.905 1.00 93.62 110 THR A O 1
ATOM 873 N N . HIS A 1 111 ? 17.493 1.720 -21.136 1.00 90.88 111 HIS A N 1
ATOM 874 C CA . HIS A 1 111 ? 18.297 1.258 -20.003 1.00 90.88 111 HIS A CA 1
ATOM 875 C C . HIS A 1 111 ? 18.358 2.300 -18.870 1.00 90.88 111 HIS A C 1
ATOM 877 O O . HIS A 1 111 ? 18.215 1.954 -17.702 1.00 90.88 111 HIS A O 1
ATOM 883 N N . ALA A 1 112 ? 18.456 3.590 -19.210 1.00 94.00 112 ALA A N 1
ATOM 884 C CA . ALA A 1 112 ? 18.450 4.676 -18.230 1.00 94.00 112 ALA A CA 1
ATOM 885 C C . ALA A 1 112 ? 17.144 4.737 -17.413 1.00 94.00 112 ALA A C 1
ATOM 887 O O . ALA A 1 112 ? 17.184 4.974 -16.207 1.00 94.00 112 ALA A O 1
ATOM 888 N N . GLN A 1 113 ? 15.993 4.476 -18.043 1.00 95.50 113 GLN A N 1
ATOM 889 C CA . GLN A 1 113 ? 14.712 4.396 -17.334 1.00 95.50 113 GLN A CA 1
ATOM 890 C C . GLN A 1 113 ? 14.655 3.179 -16.402 1.00 95.50 113 GLN A C 1
ATOM 892 O O . GLN A 1 113 ? 14.146 3.285 -15.290 1.00 95.50 113 GLN A O 1
ATOM 897 N N . LEU A 1 114 ? 15.216 2.033 -16.801 1.00 94.38 114 LEU A N 1
ATOM 898 C CA . LEU A 1 114 ? 15.316 0.872 -15.909 1.00 94.38 114 LEU A CA 1
ATOM 899 C C . LEU A 1 114 ? 16.204 1.167 -14.692 1.00 94.38 114 LEU A C 1
ATOM 901 O O . LEU A 1 114 ? 15.824 0.844 -13.566 1.00 94.38 114 LEU A O 1
ATOM 905 N N . GLU A 1 115 ? 17.346 1.830 -14.884 1.00 93.88 115 GLU A N 1
ATOM 906 C CA . GLU A 1 115 ? 18.210 2.263 -13.778 1.00 93.88 115 GLU A CA 1
ATOM 907 C C . GLU A 1 115 ? 17.508 3.246 -12.831 1.00 93.88 115 GLU A C 1
ATOM 909 O O . GLU A 1 115 ? 17.676 3.163 -11.609 1.00 93.88 115 GLU A O 1
ATOM 914 N N . GLU A 1 116 ? 16.709 4.167 -13.372 1.00 96.38 116 GLU A N 1
ATOM 915 C CA . GLU A 1 116 ? 15.887 5.087 -12.586 1.00 96.38 116 GLU A CA 1
ATOM 916 C C . GLU A 1 116 ? 14.880 4.324 -11.716 1.00 96.38 116 GLU A C 1
ATOM 918 O O . GLU A 1 116 ? 14.822 4.549 -10.504 1.00 96.38 116 GLU A O 1
ATOM 923 N N . ILE A 1 117 ? 14.152 3.366 -12.298 1.00 96.25 117 ILE A N 1
ATOM 924 C CA . ILE A 1 117 ? 13.174 2.541 -11.578 1.00 96.25 117 ILE A CA 1
ATOM 925 C C . ILE A 1 117 ? 13.861 1.710 -10.486 1.00 96.25 117 ILE A C 1
ATOM 927 O O . ILE A 1 117 ? 13.364 1.627 -9.359 1.00 96.25 117 ILE A O 1
ATOM 931 N N . ILE A 1 118 ? 15.028 1.124 -10.776 1.00 94.81 118 ILE A N 1
ATOM 932 C CA . ILE A 1 118 ? 15.830 0.399 -9.780 1.00 94.81 118 ILE A CA 1
ATOM 933 C C . ILE A 1 118 ? 16.199 1.329 -8.622 1.00 94.81 118 ILE A C 1
ATOM 935 O O . ILE A 1 118 ? 16.043 0.963 -7.453 1.00 94.81 118 ILE A O 1
ATOM 939 N N . ARG A 1 119 ? 16.670 2.542 -8.930 1.00 94.81 119 ARG A N 1
ATOM 940 C CA . ARG A 1 119 ? 17.046 3.534 -7.919 1.00 94.81 119 ARG A CA 1
ATOM 941 C C . ARG A 1 119 ? 15.847 3.931 -7.068 1.00 94.81 119 ARG A C 1
ATOM 943 O O . ARG A 1 119 ? 15.966 3.947 -5.844 1.00 94.81 119 ARG A O 1
ATOM 950 N N . PHE A 1 120 ? 14.701 4.183 -7.691 1.00 95.25 120 PHE A N 1
ATOM 951 C CA . PHE A 1 120 ? 13.453 4.479 -6.998 1.00 95.25 120 PHE A CA 1
ATOM 952 C C . PHE A 1 120 ? 13.048 3.337 -6.056 1.00 95.25 120 PHE A C 1
ATOM 954 O O . PHE A 1 120 ? 12.801 3.565 -4.871 1.00 95.25 120 PHE A O 1
ATOM 961 N N . LEU A 1 121 ? 13.076 2.088 -6.523 1.00 93.12 121 LEU A N 1
ATOM 962 C CA . LEU A 1 121 ? 12.749 0.924 -5.699 1.00 93.12 121 LEU A CA 1
ATOM 963 C C . LEU A 1 121 ? 13.691 0.786 -4.485 1.00 93.12 121 LEU A C 1
ATOM 965 O O . LEU A 1 121 ? 13.244 0.525 -3.366 1.00 93.12 121 LEU A O 1
ATOM 969 N N . GLN A 1 122 ? 14.995 0.989 -4.683 1.00 91.00 122 GLN A N 1
ATOM 970 C CA . GLN A 1 122 ? 16.008 0.778 -3.645 1.00 91.00 122 GLN A CA 1
ATOM 971 C C . GLN A 1 122 ? 16.146 1.933 -2.651 1.00 91.00 122 GLN A C 1
ATOM 973 O O . GLN A 1 122 ? 16.417 1.690 -1.470 1.00 91.00 122 GLN A O 1
ATOM 978 N N . GLN A 1 123 ? 16.039 3.173 -3.128 1.00 90.56 123 GLN A N 1
ATOM 979 C CA . GLN A 1 123 ? 16.290 4.380 -2.338 1.00 90.56 123 GLN A CA 1
ATOM 980 C C . GLN A 1 123 ? 14.998 4.995 -1.819 1.00 90.56 123 GLN A C 1
ATOM 982 O O . GLN A 1 123 ? 14.959 5.421 -0.666 1.00 90.56 123 GLN A O 1
ATOM 987 N N . THR A 1 124 ? 13.953 5.012 -2.647 1.00 91.06 124 THR A N 1
ATOM 988 C CA . THR A 1 124 ? 12.665 5.599 -2.284 1.00 91.06 124 THR A CA 1
ATOM 989 C C . THR A 1 124 ? 11.768 4.574 -1.623 1.00 91.06 124 THR A C 1
ATOM 991 O O . THR A 1 124 ? 11.264 4.863 -0.557 1.00 91.06 124 THR A O 1
ATOM 994 N N . LEU A 1 125 ? 11.599 3.367 -2.170 1.00 90.12 125 LEU A N 1
ATOM 995 C CA . LEU A 1 125 ? 10.749 2.336 -1.545 1.00 90.12 125 LEU A CA 1
ATOM 996 C C . LEU A 1 125 ? 11.505 1.431 -0.557 1.00 90.12 125 LEU A C 1
ATOM 998 O O . LEU A 1 125 ? 10.911 0.542 0.054 1.00 90.12 125 LEU A O 1
ATOM 1002 N N . CYS A 1 126 ? 12.815 1.647 -0.383 1.00 89.44 126 CYS A N 1
ATOM 1003 C CA . CYS A 1 126 ? 13.676 0.878 0.520 1.00 89.44 126 CYS A CA 1
ATOM 1004 C C . CYS A 1 126 ? 13.571 -0.650 0.329 1.00 89.44 126 CYS A C 1
ATOM 1006 O O . CYS A 1 126 ? 13.648 -1.409 1.299 1.00 89.44 126 CYS A O 1
ATOM 1008 N N . CYS A 1 127 ? 13.403 -1.110 -0.915 1.00 88.25 127 CYS A N 1
ATOM 1009 C CA . CYS A 1 127 ? 13.370 -2.526 -1.268 1.00 88.25 127 CYS A CA 1
ATOM 1010 C C . CYS A 1 127 ? 14.609 -2.891 -2.088 1.00 88.25 127 CYS A C 1
ATOM 1012 O O . CYS A 1 127 ? 14.816 -2.397 -3.196 1.00 88.25 127 CYS A O 1
ATOM 1014 N N . ARG A 1 128 ? 15.463 -3.752 -1.534 1.00 87.56 128 ARG A N 1
ATOM 1015 C CA . ARG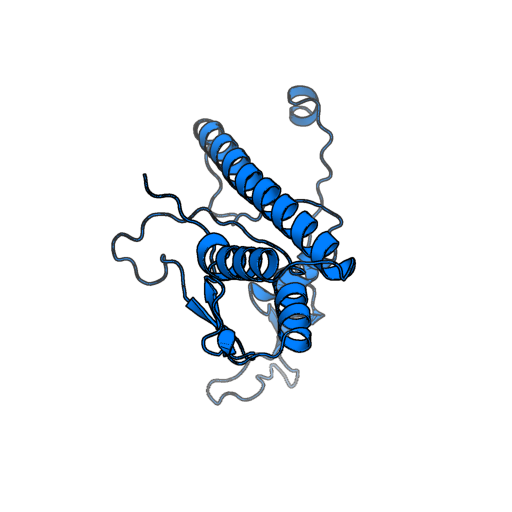 A 1 128 ? 16.754 -4.118 -2.125 1.00 87.56 128 ARG A CA 1
ATOM 1016 C C . ARG A 1 128 ? 16.796 -5.596 -2.479 1.00 87.56 128 ARG A C 1
ATOM 1018 O O . ARG A 1 128 ? 16.333 -6.441 -1.718 1.00 87.56 128 ARG A O 1
ATOM 1025 N N . LYS A 1 129 ? 17.423 -5.890 -3.613 1.00 86.25 129 LYS A N 1
ATOM 1026 C CA . LYS A 1 129 ? 17.802 -7.231 -4.057 1.00 86.25 129 LYS A CA 1
ATOM 1027 C C . LYS A 1 129 ? 19.298 -7.198 -4.360 1.00 86.25 129 LYS A C 1
ATOM 1029 O O . LYS A 1 129 ? 19.735 -6.314 -5.095 1.00 86.25 129 LYS A O 1
ATOM 1034 N N . LEU A 1 130 ? 20.071 -8.069 -3.712 1.00 82.62 130 LEU A N 1
ATOM 1035 C CA . LEU A 1 130 ? 21.540 -8.024 -3.752 1.00 82.62 130 LEU A CA 1
ATOM 1036 C C . LEU A 1 130 ? 22.088 -8.383 -5.141 1.00 82.62 130 LEU A C 1
ATOM 1038 O O . LEU A 1 130 ? 22.998 -7.727 -5.631 1.00 82.62 130 LEU A O 1
ATOM 1042 N N . ASP A 1 131 ? 21.458 -9.360 -5.776 1.00 85.50 131 ASP A N 1
ATOM 1043 C CA . ASP A 1 131 ? 21.747 -9.955 -7.085 1.00 85.50 131 ASP A CA 1
ATOM 1044 C C . ASP A 1 131 ? 20.943 -9.302 -8.226 1.00 85.50 131 ASP A C 1
ATOM 1046 O O . ASP A 1 131 ? 20.762 -9.883 -9.287 1.00 85.50 131 ASP A O 1
ATOM 1050 N N . ILE A 1 132 ? 20.418 -8.082 -8.037 1.00 86.56 132 ILE A N 1
ATOM 1051 C CA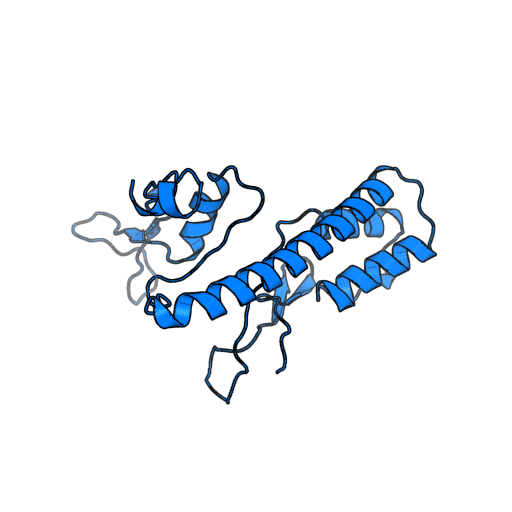 . ILE A 1 132 ? 19.597 -7.420 -9.073 1.00 86.56 132 ILE A CA 1
ATOM 1052 C C . ILE A 1 132 ? 20.371 -7.155 -10.370 1.00 86.56 132 ILE A C 1
ATOM 1054 O O . ILE A 1 132 ? 19.771 -7.079 -11.434 1.00 86.56 132 ILE A O 1
ATOM 1058 N N . LYS A 1 133 ? 21.694 -6.995 -10.267 1.00 84.12 133 LYS A N 1
ATOM 1059 C CA . LYS A 1 133 ? 22.586 -6.718 -11.399 1.00 84.1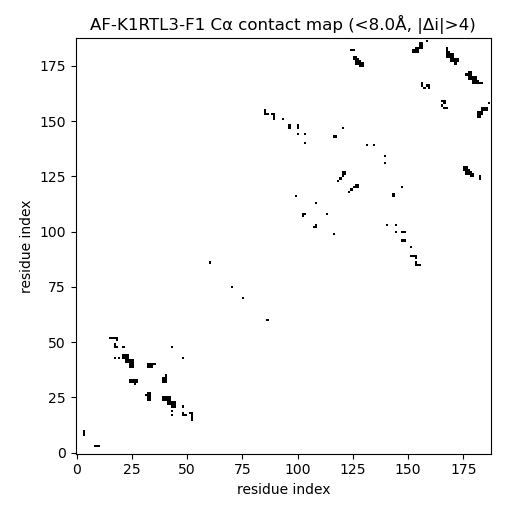2 133 LYS A CA 1
ATOM 1060 C C . LYS A 1 133 ? 22.852 -7.948 -12.262 1.00 84.12 133 LYS A C 1
ATOM 1062 O O . LYS A 1 133 ? 23.314 -7.791 -13.383 1.00 84.12 133 LYS A O 1
ATOM 1067 N N . ASP A 1 134 ? 22.574 -9.131 -11.725 1.00 87.94 134 ASP A N 1
ATOM 1068 C CA . ASP A 1 134 ? 22.822 -10.407 -12.390 1.00 87.94 134 ASP A CA 1
ATOM 1069 C C . ASP A 1 134 ? 21.581 -10.891 -13.161 1.00 87.94 134 ASP A C 1
ATOM 1071 O O . ASP A 1 134 ? 21.617 -11.940 -13.797 1.00 87.94 134 ASP A O 1
ATOM 1075 N N . LEU A 1 135 ? 20.472 -10.141 -13.096 1.00 87.81 135 LEU A N 1
ATOM 1076 C CA . LEU A 1 135 ? 19.244 -10.440 -13.828 1.00 87.81 135 LEU A CA 1
ATOM 1077 C C . LEU A 1 135 ? 19.371 -10.021 -15.295 1.00 87.81 135 LEU A C 1
ATOM 1079 O O . LEU A 1 135 ? 19.809 -8.910 -15.593 1.00 87.81 135 LEU A O 1
ATOM 1083 N N . GLU A 1 136 ? 18.906 -10.881 -16.199 1.00 89.31 136 GLU A N 1
ATOM 1084 C CA . GLU A 1 136 ? 18.690 -10.509 -17.597 1.00 89.31 136 GLU A CA 1
ATOM 1085 C C . GLU A 1 136 ? 17.560 -9.474 -17.716 1.00 89.31 136 GLU A C 1
ATOM 1087 O O . GLU A 1 136 ? 16.655 -9.430 -16.880 1.00 89.31 136 GLU A O 1
ATOM 1092 N N . ASP A 1 137 ? 17.565 -8.666 -18.780 1.00 85.38 137 ASP A N 1
ATOM 1093 C CA . ASP A 1 137 ? 16.598 -7.572 -18.973 1.00 85.38 137 ASP A CA 1
ATOM 1094 C C . ASP A 1 137 ? 15.132 -8.032 -18.868 1.00 85.38 137 ASP A C 1
ATOM 1096 O O . ASP A 1 137 ? 14.300 -7.342 -18.271 1.00 85.38 137 ASP A O 1
ATOM 1100 N N . ALA A 1 138 ? 14.806 -9.212 -19.408 1.00 88.12 138 ALA A N 1
ATOM 1101 C CA . ALA A 1 138 ? 13.457 -9.773 -19.338 1.00 88.12 138 ALA A CA 1
ATOM 1102 C C . ALA A 1 138 ? 13.046 -10.104 -17.891 1.00 88.12 138 ALA A C 1
ATOM 1104 O O . ALA A 1 138 ? 11.965 -9.714 -17.439 1.00 88.12 138 ALA A O 1
ATOM 1105 N N . ASP A 1 139 ? 13.929 -10.765 -17.139 1.00 91.25 139 ASP A N 1
ATOM 1106 C CA . ASP A 1 139 ? 13.692 -11.131 -15.741 1.00 91.25 139 ASP A CA 1
ATOM 1107 C C . ASP A 1 139 ? 13.677 -9.906 -14.823 1.00 91.25 139 ASP A C 1
ATOM 1109 O O . ASP A 1 139 ? 12.877 -9.831 -13.885 1.00 91.25 139 ASP A O 1
ATOM 1113 N N . LEU A 1 140 ? 14.520 -8.913 -15.114 1.00 92.25 140 LEU A N 1
ATOM 1114 C CA . LEU A 1 140 ? 14.563 -7.642 -14.406 1.00 92.25 140 LEU A CA 1
ATOM 1115 C C . LEU A 1 140 ? 13.223 -6.911 -14.517 1.00 92.25 140 LEU A C 1
ATOM 1117 O O . LEU A 1 140 ? 12.689 -6.457 -13.507 1.00 92.25 140 LEU A O 1
ATOM 1121 N N . VAL A 1 141 ? 12.642 -6.831 -15.713 1.00 93.69 141 VAL A N 1
ATOM 1122 C CA . VAL A 1 141 ? 11.356 -6.153 -15.939 1.00 93.69 141 VAL A CA 1
ATOM 1123 C C . VAL A 1 141 ? 10.219 -6.873 -15.221 1.00 93.69 141 VAL A C 1
ATOM 1125 O O . VAL A 1 141 ? 9.428 -6.232 -14.523 1.00 93.69 141 VAL A O 1
ATOM 1128 N N . ILE A 1 142 ? 10.176 -8.208 -15.301 1.00 93.44 142 ILE A N 1
ATOM 1129 C CA . ILE A 1 142 ? 9.207 -9.027 -14.558 1.00 93.44 142 ILE A CA 1
ATOM 1130 C C . ILE A 1 142 ? 9.350 -8.783 -13.050 1.00 93.44 142 ILE A C 1
ATOM 1132 O O . ILE A 1 142 ? 8.354 -8.594 -12.342 1.00 93.44 142 ILE A O 1
ATOM 1136 N N . TYR A 1 143 ? 10.586 -8.746 -12.551 1.00 93.25 143 TYR A N 1
ATOM 1137 C CA . TYR A 1 143 ? 10.889 -8.471 -11.152 1.00 93.25 143 TYR A CA 1
ATOM 1138 C C . TYR A 1 143 ? 10.426 -7.071 -10.722 1.00 93.25 143 TYR A C 1
ATOM 1140 O O . TYR A 1 143 ? 9.712 -6.950 -9.720 1.00 93.25 143 TYR A O 1
ATOM 1148 N N . LEU A 1 144 ? 10.791 -6.024 -11.468 1.00 94.69 144 LEU A N 1
ATOM 1149 C CA . LEU A 1 144 ? 10.428 -4.636 -11.169 1.00 94.69 144 LEU A CA 1
ATOM 1150 C C . LEU A 1 144 ? 8.911 -4.467 -11.158 1.00 94.69 144 LEU A C 1
ATOM 1152 O O . LEU A 1 144 ? 8.357 -3.976 -10.173 1.00 94.69 144 LEU A O 1
ATOM 1156 N N . ARG A 1 145 ? 8.224 -4.981 -12.182 1.00 95.31 145 ARG A N 1
ATOM 1157 C CA . ARG A 1 145 ? 6.762 -4.975 -12.260 1.00 95.31 145 ARG A CA 1
ATOM 1158 C C . ARG A 1 145 ? 6.129 -5.670 -11.058 1.00 95.31 145 ARG A C 1
ATOM 1160 O O . ARG A 1 145 ? 5.235 -5.117 -10.424 1.00 95.31 145 ARG A O 1
ATOM 1167 N N . LYS A 1 146 ? 6.624 -6.854 -10.678 1.00 93.50 146 LYS A N 1
ATOM 1168 C CA . LYS A 1 146 ? 6.143 -7.595 -9.497 1.00 93.50 146 LYS A CA 1
ATOM 1169 C C . LYS A 1 146 ? 6.359 -6.829 -8.189 1.00 93.50 146 LYS A C 1
ATOM 1171 O O . LYS A 1 146 ? 5.634 -7.064 -7.223 1.00 93.50 146 LYS A O 1
ATOM 1176 N N . LYS A 1 147 ? 7.390 -5.987 -8.096 1.00 92.94 147 LYS A N 1
ATOM 1177 C CA . LYS A 1 147 ? 7.690 -5.192 -6.894 1.00 92.94 147 LYS A CA 1
ATOM 1178 C C . 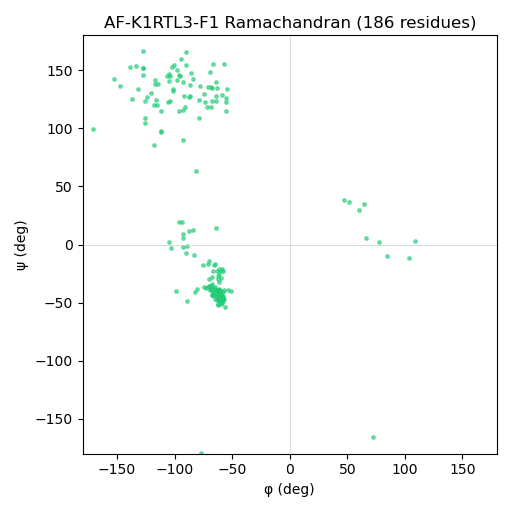LYS A 1 147 ? 6.854 -3.922 -6.814 1.00 92.94 147 LYS A C 1
ATOM 1180 O O . LYS A 1 147 ? 6.382 -3.603 -5.728 1.00 92.94 147 LYS A O 1
ATOM 1185 N N . LEU A 1 148 ? 6.667 -3.252 -7.944 1.00 94.62 148 LEU A N 1
ATOM 1186 C CA . LEU A 1 148 ? 5.879 -2.031 -8.071 1.00 94.62 148 LEU A CA 1
ATOM 1187 C C . LEU A 1 148 ? 4.372 -2.301 -7.971 1.00 94.62 148 LEU A C 1
ATOM 1189 O O . LEU A 1 148 ? 3.660 -1.539 -7.327 1.00 94.62 148 LEU A O 1
ATOM 1193 N N . ASN A 1 149 ? 3.889 -3.414 -8.532 1.00 94.19 149 ASN A N 1
ATOM 1194 C CA . ASN A 1 149 ? 2.481 -3.808 -8.475 1.00 94.19 149 ASN A CA 1
ATOM 1195 C C . ASN A 1 149 ? 2.135 -4.498 -7.142 1.00 94.19 149 ASN A C 1
ATOM 1197 O O . ASN A 1 149 ? 1.842 -5.695 -7.087 1.00 94.19 149 ASN A O 1
ATOM 1201 N N . ARG A 1 150 ? 2.262 -3.752 -6.043 1.00 90.38 150 ARG A N 1
ATOM 1202 C CA . ARG A 1 150 ? 1.945 -4.191 -4.679 1.00 90.38 150 ARG A CA 1
ATOM 1203 C C . ARG A 1 150 ? 1.231 -3.064 -3.933 1.00 90.38 150 ARG A C 1
ATOM 1205 O O . ARG A 1 150 ? 1.505 -1.899 -4.218 1.00 90.38 150 ARG A O 1
ATOM 1212 N N . PRO A 1 151 ? 0.389 -3.379 -2.933 1.00 87.06 151 PRO A N 1
ATOM 1213 C CA . PRO A 1 151 ? -0.151 -2.364 -2.040 1.00 87.06 151 PRO A CA 1
ATOM 1214 C C . PRO A 1 151 ? 0.972 -1.539 -1.402 1.00 87.06 151 PRO A C 1
ATOM 1216 O O . PRO A 1 151 ? 1.962 -2.090 -0.911 1.00 87.06 151 PRO A O 1
ATOM 1219 N N . MET A 1 152 ? 0.812 -0.217 -1.402 1.00 88.81 152 MET A N 1
ATOM 1220 C CA . MET A 1 152 ? 1.765 0.706 -0.796 1.00 88.81 152 MET A CA 1
ATOM 1221 C C . MET A 1 152 ? 1.299 1.108 0.601 1.00 88.81 152 MET A C 1
ATOM 1223 O O . MET A 1 152 ? 0.116 1.340 0.839 1.00 88.81 152 MET A O 1
ATOM 1227 N N . ARG A 1 153 ? 2.247 1.225 1.531 1.00 88.12 153 ARG A N 1
ATOM 1228 C CA . ARG A 1 153 ? 1.991 1.683 2.896 1.00 88.12 153 ARG A CA 1
ATOM 1229 C C . ARG A 1 153 ? 2.994 2.756 3.289 1.00 88.12 153 ARG A C 1
ATOM 1231 O O . ARG A 1 153 ? 4.194 2.555 3.131 1.00 88.12 153 ARG A O 1
ATOM 1238 N N . VAL A 1 154 ? 2.497 3.841 3.879 1.00 87.88 154 VAL A N 1
ATOM 1239 C CA . VAL A 1 154 ? 3.310 4.871 4.536 1.00 87.88 154 VAL A CA 1
ATOM 1240 C C . VAL A 1 154 ? 2.885 4.962 6.000 1.00 87.88 154 VAL A C 1
ATOM 1242 O O . VAL A 1 154 ? 1.698 5.044 6.310 1.00 87.88 154 VAL A O 1
ATOM 1245 N N . CYS A 1 155 ? 3.857 4.930 6.904 1.00 83.06 155 CYS A N 1
ATOM 1246 C CA . CYS A 1 155 ? 3.670 4.966 8.346 1.00 83.06 155 CYS A CA 1
ATOM 1247 C C . CYS A 1 155 ? 4.311 6.230 8.925 1.00 83.06 155 CYS A C 1
ATOM 1249 O O . CYS A 1 155 ? 5.430 6.589 8.571 1.00 83.06 155 CYS A O 1
ATOM 1251 N N . GLY A 1 156 ? 3.636 6.879 9.871 1.00 79.19 156 GLY A N 1
ATOM 1252 C CA . GLY A 1 156 ? 4.301 7.810 10.780 1.00 79.19 156 GLY A CA 1
ATOM 1253 C C . GLY A 1 156 ? 5.025 7.007 11.857 1.00 79.19 156 GLY A C 1
ATOM 1254 O O . GLY A 1 156 ? 4.397 6.181 12.516 1.00 79.19 156 GLY A O 1
ATOM 1255 N N . MET A 1 157 ? 6.327 7.223 12.021 1.00 74.75 157 MET A N 1
ATOM 1256 C CA . MET A 1 157 ? 7.130 6.582 13.064 1.00 74.75 157 MET A CA 1
ATOM 1257 C C . MET A 1 157 ? 7.615 7.651 14.039 1.00 74.75 157 MET A C 1
ATOM 1259 O O . MET A 1 157 ? 8.032 8.725 13.613 1.00 74.75 157 MET A O 1
ATOM 1263 N N . VAL A 1 158 ? 7.582 7.356 15.338 1.00 71.38 158 VAL A N 1
ATOM 1264 C CA . VAL A 1 158 ? 8.222 8.200 16.355 1.00 71.38 158 VAL A CA 1
ATOM 1265 C C . VAL A 1 158 ? 9.693 7.810 16.434 1.00 71.38 158 VAL A C 1
ATOM 1267 O O . VAL A 1 158 ? 10.038 6.632 16.308 1.00 71.38 158 VAL A O 1
ATOM 1270 N N . LYS A 1 159 ? 10.575 8.793 16.628 1.00 69.81 159 LYS A N 1
ATOM 1271 C CA . LYS A 1 159 ? 12.005 8.542 16.806 1.0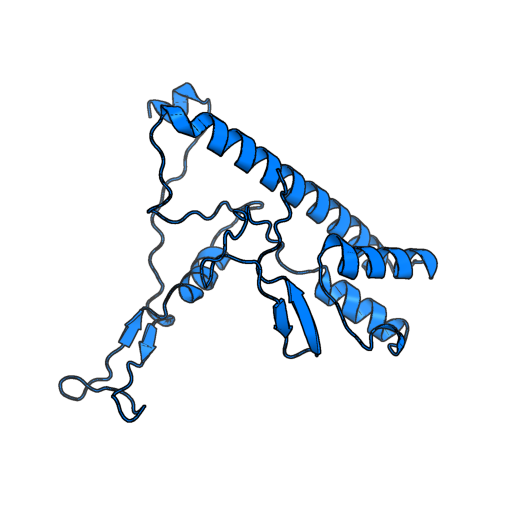0 69.81 159 LYS A CA 1
ATOM 1272 C C . LYS A 1 159 ? 12.211 7.557 17.956 1.00 69.81 159 LYS A C 1
ATOM 1274 O O . LYS A 1 159 ? 11.780 7.812 19.078 1.00 69.81 159 LYS A O 1
ATOM 1279 N N . ASN A 1 160 ? 12.875 6.436 17.675 1.00 67.75 160 ASN A N 1
ATOM 1280 C CA . ASN A 1 160 ? 13.187 5.476 18.723 1.00 67.75 160 ASN A CA 1
ATOM 1281 C C . ASN A 1 160 ? 14.224 6.093 19.677 1.00 67.75 160 ASN A C 1
ATOM 1283 O O . ASN A 1 160 ? 15.335 6.418 19.258 1.00 67.75 160 ASN A O 1
ATOM 1287 N N . VAL A 1 161 ? 13.854 6.249 20.947 1.00 76.00 161 VAL A N 1
ATOM 1288 C CA . VAL A 1 161 ? 14.700 6.794 22.023 1.00 76.00 161 VAL A CA 1
ATOM 1289 C C . VAL A 1 161 ? 15.384 5.700 22.856 1.00 76.00 161 VAL A C 1
ATOM 1291 O O . VAL A 1 161 ? 15.857 5.968 23.954 1.00 76.00 161 VAL A O 1
ATOM 1294 N N . GLY A 1 162 ? 15.475 4.477 22.322 1.00 68.75 162 GLY A N 1
ATOM 1295 C CA . GLY A 1 162 ? 16.119 3.328 22.972 1.00 68.75 162 GLY A CA 1
ATOM 1296 C C . GLY A 1 162 ? 15.144 2.250 23.449 1.00 68.75 162 GLY A C 1
ATOM 1297 O O . GLY A 1 162 ? 15.576 1.255 24.023 1.00 68.75 162 GLY A O 1
ATOM 1298 N N . GLU A 1 163 ? 13.849 2.414 23.175 1.00 62.38 163 GLU A N 1
ATOM 1299 C CA . GLU A 1 163 ? 12.823 1.444 23.543 1.00 62.38 163 GLU A CA 1
ATOM 1300 C C . GLU A 1 163 ? 12.883 0.208 22.620 1.00 62.38 163 GLU A C 1
ATOM 1302 O O . GLU A 1 163 ? 12.905 0.340 21.381 1.00 62.38 163 GLU A O 1
ATOM 1307 N N . PRO A 1 164 ? 12.908 -1.014 23.183 1.00 58.38 164 PRO A N 1
ATOM 1308 C CA . PRO A 1 164 ? 12.855 -2.234 22.394 1.00 58.38 164 PRO A CA 1
ATOM 1309 C C . PRO A 1 164 ? 11.509 -2.318 21.659 1.00 58.38 164 PRO A C 1
ATOM 1311 O O . PRO A 1 164 ? 10.446 -2.275 22.268 1.00 58.38 164 PRO A O 1
ATOM 1314 N N . GLY A 1 165 ? 11.549 -2.447 20.329 1.00 58.03 165 GLY A N 1
ATOM 1315 C CA . GLY A 1 165 ? 10.350 -2.689 19.513 1.00 58.03 165 GLY A CA 1
ATOM 1316 C C . GLY A 1 165 ? 9.796 -1.494 18.723 1.00 58.03 165 GLY A C 1
ATOM 1317 O O . GLY A 1 165 ? 8.961 -1.705 17.850 1.00 58.03 165 GLY A O 1
ATOM 1318 N N . GLY A 1 166 ? 10.255 -0.258 18.969 1.00 57.16 166 GLY A N 1
ATOM 1319 C CA . GLY A 1 166 ? 9.656 0.953 18.371 1.00 57.16 166 GLY A CA 1
ATOM 1320 C C . GLY A 1 166 ? 10.233 1.420 17.024 1.00 57.16 166 GLY A C 1
ATOM 1321 O O . GLY A 1 166 ? 9.721 2.366 16.429 1.00 57.16 166 GLY A O 1
ATOM 1322 N N . GLY A 1 167 ? 11.320 0.805 16.547 1.00 63.53 167 GLY A N 1
ATOM 1323 C CA . GLY A 1 167 ? 12.037 1.235 15.341 1.00 63.53 167 GLY A CA 1
ATOM 1324 C C . GLY A 1 167 ? 11.532 0.594 14.041 1.00 63.53 167 GLY A C 1
ATOM 1325 O O . GLY A 1 167 ? 10.809 -0.399 14.069 1.00 63.53 167 GLY A O 1
ATOM 1326 N N . PRO A 1 168 ? 11.915 1.128 12.870 1.00 68.19 168 PRO A N 1
ATOM 1327 C CA . PRO A 1 168 ? 11.655 0.459 11.603 1.00 68.19 168 PRO A CA 1
ATOM 1328 C C . PRO A 1 168 ? 12.488 -0.831 11.496 1.00 68.19 168 PRO A C 1
ATOM 1330 O O . PRO A 1 168 ? 13.684 -0.835 11.781 1.00 68.19 168 PRO A O 1
ATOM 1333 N N . PHE A 1 169 ? 11.857 -1.925 11.062 1.00 73.06 169 PHE A N 1
ATOM 1334 C CA . PHE A 1 169 ? 12.501 -3.233 10.912 1.00 73.06 169 PHE A CA 1
ATOM 1335 C C . PHE A 1 169 ? 12.787 -3.558 9.448 1.00 73.06 169 PHE A C 1
ATOM 1337 O O . PHE A 1 169 ? 11.990 -3.235 8.564 1.00 73.06 169 PHE A O 1
ATOM 1344 N N . LEU A 1 170 ? 13.901 -4.249 9.206 1.00 78.31 170 LEU A N 1
ATOM 1345 C CA . LEU A 1 170 ? 14.184 -4.884 7.923 1.00 78.31 170 LEU A CA 1
ATOM 1346 C C . LEU A 1 170 ? 13.579 -6.288 7.915 1.00 78.31 170 LEU A C 1
ATOM 1348 O O . LEU A 1 170 ? 13.840 -7.087 8.812 1.00 78.31 170 LEU A O 1
ATOM 1352 N N . ALA A 1 171 ? 12.784 -6.578 6.892 1.00 80.62 171 ALA A N 1
ATOM 1353 C CA . ALA A 1 171 ? 12.250 -7.900 6.621 1.00 80.62 171 ALA A CA 1
ATOM 1354 C C . ALA A 1 171 ? 13.049 -8.570 5.505 1.00 80.62 171 ALA A C 1
ATOM 1356 O O . ALA A 1 171 ? 13.283 -7.973 4.452 1.00 80.62 171 ALA A O 1
ATOM 1357 N N . TYR A 1 172 ? 13.429 -9.822 5.749 1.00 84.44 172 TYR A N 1
ATOM 1358 C CA . TYR A 1 172 ? 14.009 -10.711 4.753 1.00 84.44 172 TYR A CA 1
ATOM 1359 C C . TYR A 1 172 ? 12.878 -11.516 4.125 1.00 84.44 172 TYR A C 1
ATOM 1361 O O . TYR A 1 172 ? 12.186 -12.272 4.807 1.00 84.44 172 TYR A O 1
ATOM 1369 N N . ASN A 1 173 ? 12.661 -11.313 2.832 1.00 82.81 173 ASN A N 1
ATOM 1370 C CA . ASN A 1 173 ? 11.585 -11.956 2.099 1.00 82.81 173 ASN A CA 1
ATOM 1371 C C . ASN A 1 173 ? 12.055 -13.287 1.504 1.00 82.81 173 ASN A C 1
ATOM 1373 O O . ASN A 1 173 ? 13.229 -13.458 1.178 1.00 82.81 173 ASN A O 1
ATOM 1377 N N . ALA A 1 174 ? 11.112 -14.204 1.281 1.00 81.12 174 ALA A N 1
ATOM 1378 C CA . ALA A 1 174 ? 11.390 -15.502 0.662 1.00 81.12 174 ALA A CA 1
ATOM 1379 C C . ALA A 1 174 ? 11.985 -15.392 -0.757 1.00 81.12 174 ALA A C 1
ATOM 1381 O O . ALA A 1 174 ? 12.664 -16.305 -1.209 1.00 81.12 174 ALA A O 1
ATOM 1382 N N . ASP A 1 175 ? 11.769 -14.267 -1.449 1.00 78.88 175 ASP A N 1
ATOM 1383 C CA . ASP A 1 175 ? 12.348 -13.982 -2.769 1.00 78.88 175 ASP A CA 1
ATOM 1384 C C . ASP A 1 175 ? 13.776 -13.394 -2.710 1.00 78.88 175 ASP A C 1
ATOM 1386 O O . ASP A 1 175 ? 14.277 -12.871 -3.708 1.00 78.88 175 ASP A O 1
ATOM 1390 N N . GLY A 1 176 ? 14.423 -13.444 -1.539 1.00 80.19 176 GLY A N 1
ATOM 1391 C CA . GLY A 1 176 ? 15.786 -12.957 -1.308 1.00 80.19 176 GLY A CA 1
ATOM 1392 C C . GLY A 1 176 ? 15.900 -11.437 -1.173 1.00 80.19 176 GLY A C 1
ATOM 1393 O O . GLY A 1 176 ? 17.001 -10.912 -1.017 1.00 80.19 176 GLY A O 1
ATOM 1394 N N . THR A 1 177 ? 14.783 -10.705 -1.231 1.00 83.62 177 THR A N 1
ATOM 1395 C CA . THR A 1 177 ? 14.804 -9.246 -1.084 1.00 83.62 177 THR A CA 1
ATOM 1396 C C . THR A 1 177 ? 14.753 -8.806 0.370 1.00 83.62 177 THR A C 1
ATOM 1398 O O . THR A 1 177 ? 14.091 -9.425 1.202 1.00 83.62 177 THR A O 1
ATOM 1401 N N . VAL A 1 178 ? 15.399 -7.680 0.660 1.00 84.75 178 VAL A N 1
ATOM 1402 C CA . VAL A 1 178 ? 15.324 -6.998 1.953 1.00 84.75 178 VAL A CA 1
ATOM 1403 C C . VAL A 1 178 ? 14.450 -5.762 1.795 1.00 84.75 178 VAL A C 1
ATOM 1405 O O . VAL A 1 178 ? 14.729 -4.907 0.953 1.00 84.75 178 VAL A O 1
ATOM 1408 N N . SER A 1 179 ? 13.388 -5.661 2.587 1.00 81.75 179 SER A N 1
ATOM 1409 C CA . SER A 1 179 ? 12.455 -4.530 2.551 1.00 81.75 179 SER A CA 1
ATOM 1410 C C . SER A 1 179 ? 12.263 -3.918 3.927 1.00 81.75 179 SER A C 1
ATOM 1412 O O . SER A 1 179 ? 12.220 -4.628 4.931 1.00 81.75 179 SER A O 1
ATOM 1414 N N . LEU A 1 180 ? 12.079 -2.604 3.973 1.00 77.62 180 LEU A N 1
ATOM 1415 C CA . LEU A 1 180 ? 11.660 -1.924 5.191 1.00 77.62 180 LEU A CA 1
ATOM 1416 C C . LEU A 1 180 ? 10.192 -2.253 5.483 1.00 77.62 180 LEU A C 1
ATOM 1418 O O . LEU A 1 180 ? 9.320 -1.928 4.681 1.00 77.62 180 LEU A O 1
ATOM 1422 N N . LEU A 1 181 ? 9.909 -2.895 6.620 1.00 54.66 181 LEU A N 1
ATOM 1423 C CA . LEU A 1 181 ? 8.545 -3.299 6.957 1.00 54.66 181 LEU A CA 1
ATOM 1424 C C . LEU A 1 181 ? 7.667 -2.059 7.198 1.00 54.66 181 LEU A C 1
ATOM 1426 O O . LEU A 1 18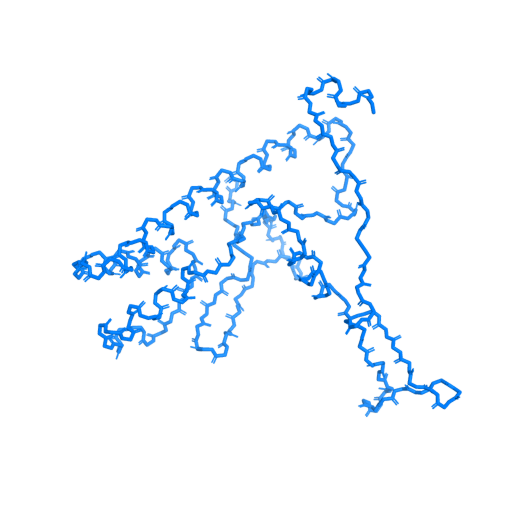1 ? 6.563 -1.988 6.677 1.00 54.66 181 LEU A O 1
ATOM 1430 N N . ASN A 1 182 ? 8.166 -1.039 7.901 1.00 54.75 182 ASN A N 1
ATOM 1431 C CA . ASN A 1 182 ? 7.444 0.212 8.160 1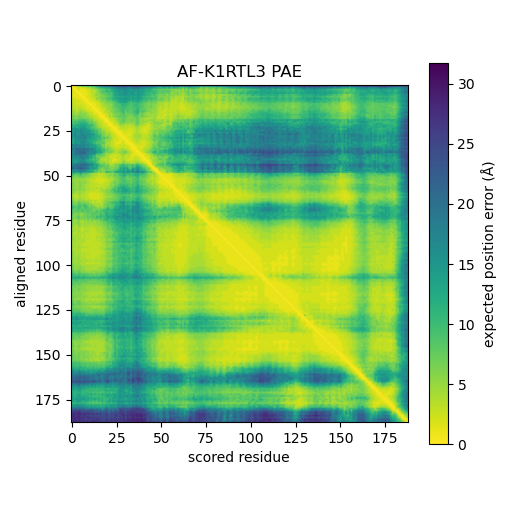.00 54.75 182 ASN A CA 1
ATOM 1432 C C . ASN A 1 182 ? 8.114 1.370 7.416 1.00 54.75 182 ASN A C 1
ATOM 1434 O O . ASN A 1 182 ? 9.114 1.916 7.883 1.00 54.75 182 ASN A O 1
ATOM 1438 N N . PHE A 1 183 ? 7.583 1.733 6.248 1.00 43.09 183 PHE A N 1
ATOM 1439 C CA . PHE A 1 183 ? 8.101 2.859 5.483 1.00 43.09 183 PHE A CA 1
ATOM 1440 C C . PHE A 1 183 ? 7.602 4.181 6.073 1.00 43.09 183 PHE A C 1
ATOM 1442 O O . PHE A 1 183 ? 6.422 4.497 5.982 1.00 43.09 183 PHE A O 1
ATOM 1449 N N . GLY A 1 184 ? 8.497 4.937 6.703 1.00 38.66 184 GLY A N 1
ATOM 1450 C CA . GLY A 1 184 ? 8.184 6.201 7.359 1.00 38.66 184 GLY A CA 1
ATOM 1451 C C . GLY A 1 184 ? 9.452 6.917 7.779 1.00 38.66 184 GLY A C 1
ATOM 1452 O O . GLY A 1 184 ? 10.043 6.565 8.797 1.00 38.66 184 GLY A O 1
ATOM 1453 N N . LYS A 1 185 ? 9.902 7.895 6.989 1.00 29.00 185 LYS A N 1
ATOM 1454 C CA . LYS A 1 185 ? 11.043 8.742 7.343 1.00 29.00 185 LYS A CA 1
ATOM 1455 C C . LYS A 1 185 ? 10.529 10.154 7.601 1.00 29.00 185 LYS A C 1
ATOM 1457 O O . LYS A 1 185 ? 10.357 10.924 6.667 1.00 29.00 185 LYS A O 1
ATOM 1462 N N . PHE A 1 186 ? 10.304 10.472 8.869 1.00 30.52 186 PHE A N 1
ATOM 1463 C CA . PHE A 1 186 ? 10.185 11.847 9.337 1.00 30.52 186 PHE A CA 1
ATOM 1464 C C . PHE A 1 186 ? 11.193 12.005 10.471 1.00 30.52 186 PHE A C 1
ATOM 1466 O O . PHE A 1 186 ? 11.038 11.421 11.540 1.00 30.52 186 PHE A O 1
ATOM 1473 N N . SER A 1 187 ? 12.300 12.679 10.172 1.00 24.83 187 SER A N 1
ATOM 1474 C CA . SER A 1 187 ? 13.113 13.320 11.199 1.00 24.83 187 SER A CA 1
ATOM 1475 C C . SER A 1 187 ? 12.530 14.708 11.419 1.00 24.83 187 SER A C 1
ATOM 1477 O O . SER A 1 187 ? 12.191 15.355 10.426 1.00 24.83 187 SER A O 1
ATOM 1479 N N . ASP A 1 188 ? 12.421 15.105 12.686 1.00 29.41 188 ASP A N 1
ATOM 1480 C CA . ASP A 1 188 ? 12.134 16.483 13.104 1.00 29.41 188 ASP A CA 1
ATOM 1481 C C . ASP A 1 188 ? 12.973 17.517 12.332 1.00 29.41 188 ASP A C 1
ATOM 1483 O O . ASP A 1 188 ? 14.159 17.213 12.038 1.00 29.41 188 ASP A O 1
#